Protein AF-A0A0J9T144-F1 (afdb_monomer)

Structure (mmCIF, N/CA/C/O backbone):
data_AF-A0A0J9T144-F1
#
_entry.id   AF-A0A0J9T144-F1
#
loop_
_atom_site.group_PDB
_atom_site.id
_atom_site.type_symbol
_atom_site.label_atom_id
_atom_site.label_alt_id
_atom_site.label_comp_id
_atom_sit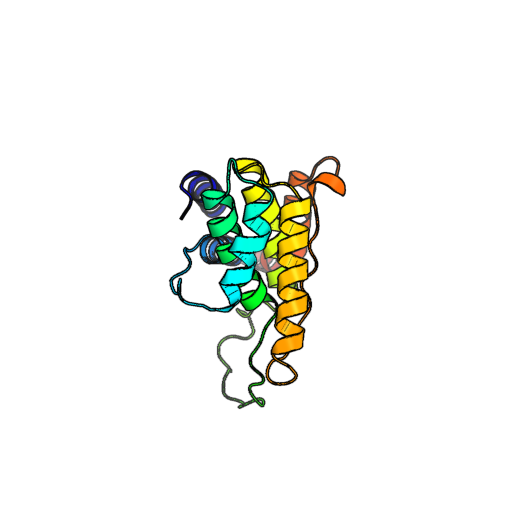e.label_asym_id
_atom_site.label_entity_id
_atom_site.label_seq_id
_atom_site.pdbx_PDB_ins_code
_atom_site.Cartn_x
_atom_site.Cartn_y
_atom_site.Cartn_z
_atom_site.occupancy
_atom_site.B_iso_or_equiv
_atom_site.auth_seq_id
_atom_site.auth_comp_id
_atom_site.auth_asym_id
_atom_site.auth_atom_id
_atom_site.pdbx_PDB_model_num
ATOM 1 N N . MET A 1 1 ? 5.882 15.431 1.191 1.00 57.59 1 MET A N 1
ATOM 2 C CA . MET A 1 1 ? 4.543 14.791 1.269 1.00 57.59 1 MET A CA 1
ATOM 3 C C . MET A 1 1 ? 3.585 15.501 0.315 1.00 57.59 1 MET A C 1
ATOM 5 O O . MET A 1 1 ? 3.535 16.728 0.349 1.00 57.59 1 MET A O 1
ATOM 9 N N . ASP A 1 2 ? 2.843 14.761 -0.520 1.00 72.25 2 ASP A N 1
ATOM 10 C CA . ASP A 1 2 ? 1.839 15.327 -1.440 1.00 72.25 2 ASP A CA 1
ATOM 11 C C . ASP A 1 2 ? 0.744 16.105 -0.683 1.00 72.25 2 ASP A C 1
ATOM 13 O O . ASP A 1 2 ? 0.122 15.605 0.258 1.00 72.25 2 ASP A O 1
ATOM 17 N N . LEU A 1 3 ? 0.516 17.353 -1.099 1.00 73.69 3 LEU A N 1
ATOM 18 C CA . LEU A 1 3 ? -0.424 18.273 -0.458 1.00 73.69 3 LEU A CA 1
ATOM 19 C C . LEU A 1 3 ? -1.885 17.849 -0.656 1.00 73.69 3 LEU A C 1
ATOM 21 O O . LEU A 1 3 ? -2.719 18.158 0.199 1.00 73.69 3 LEU A O 1
ATOM 25 N N . SER A 1 4 ? -2.200 17.158 -1.755 1.00 81.44 4 SER A N 1
ATOM 26 C CA . SER A 1 4 ? -3.576 16.772 -2.084 1.00 81.44 4 SER A CA 1
ATOM 27 C C . SER A 1 4 ? -4.042 15.612 -1.208 1.00 81.44 4 SER A C 1
ATOM 29 O O . SER A 1 4 ? -5.042 15.747 -0.500 1.00 81.44 4 SER A O 1
ATOM 31 N N . LEU A 1 5 ? -3.272 14.522 -1.157 1.00 84.19 5 LEU A N 1
ATOM 32 C CA . LEU A 1 5 ? -3.579 13.373 -0.306 1.00 84.19 5 LEU A CA 1
ATOM 33 C C . LEU A 1 5 ? -3.501 13.719 1.190 1.00 84.19 5 LEU A C 1
ATOM 35 O O . LEU A 1 5 ? -4.356 13.305 1.972 1.00 84.19 5 LEU A O 1
ATOM 39 N N . SER A 1 6 ? -2.532 14.548 1.592 1.00 85.88 6 SER A N 1
ATOM 40 C CA . SER A 1 6 ? -2.426 15.042 2.974 1.00 85.88 6 SER A CA 1
ATOM 41 C C . SER A 1 6 ? -3.695 15.770 3.430 1.00 85.88 6 SER A C 1
ATOM 43 O O . SER A 1 6 ? -4.151 15.596 4.564 1.00 85.88 6 SER A O 1
ATOM 45 N N . LYS A 1 7 ? -4.312 16.571 2.553 1.00 89.31 7 LYS A N 1
ATOM 46 C CA . LYS A 1 7 ? -5.564 17.262 2.874 1.00 89.31 7 LYS A CA 1
ATOM 47 C C . LYS A 1 7 ? -6.703 16.270 3.135 1.00 89.31 7 LYS A C 1
ATOM 49 O O . LYS A 1 7 ? -7.391 16.418 4.144 1.00 89.31 7 LYS A O 1
ATOM 54 N N . GLU A 1 8 ? -6.870 15.258 2.283 1.00 87.50 8 GLU A N 1
ATOM 55 C CA . GLU A 1 8 ? -7.903 14.226 2.469 1.00 87.50 8 GLU A CA 1
ATOM 56 C C . GLU A 1 8 ? -7.700 13.446 3.778 1.00 87.50 8 GLU A C 1
ATOM 58 O O . GLU A 1 8 ? -8.634 13.313 4.574 1.00 87.50 8 GLU A O 1
ATOM 63 N N . ILE A 1 9 ? -6.463 13.019 4.063 1.00 87.56 9 ILE A N 1
ATOM 64 C CA . ILE A 1 9 ? -6.121 12.316 5.309 1.00 87.56 9 ILE A CA 1
ATOM 65 C C . ILE A 1 9 ? -6.466 13.175 6.533 1.00 87.56 9 ILE A C 1
ATOM 67 O O . ILE A 1 9 ? -7.048 12.673 7.498 1.00 87.56 9 ILE A O 1
ATOM 71 N N . ASN A 1 10 ? -6.158 14.474 6.505 1.00 91.06 10 ASN A N 1
ATOM 72 C CA . ASN A 1 10 ? -6.472 15.387 7.606 1.00 91.06 10 ASN A CA 1
ATOM 73 C C . ASN A 1 10 ? -7.984 15.542 7.837 1.00 91.06 10 ASN A C 1
ATOM 75 O O . ASN A 1 10 ? -8.439 15.554 8.985 1.00 91.06 10 ASN A O 1
ATOM 79 N N . GLU A 1 11 ? -8.781 15.606 6.769 1.00 92.00 11 GLU A N 1
ATOM 80 C CA . GLU A 1 11 ? -10.243 15.631 6.872 1.00 92.00 11 GLU A CA 1
ATOM 81 C C . GLU A 1 11 ? -10.788 14.327 7.485 1.00 92.00 11 GLU A C 1
ATOM 83 O O . GLU A 1 11 ? -11.647 14.363 8.376 1.00 92.00 11 GLU A O 1
ATOM 88 N N . TRP A 1 12 ? -10.259 13.166 7.086 1.00 90.88 12 TRP A N 1
ATOM 89 C CA . TRP A 1 12 ? -10.654 11.876 7.665 1.00 90.88 12 TRP A CA 1
ATOM 90 C C . TRP A 1 12 ? -10.220 11.715 9.117 1.00 90.88 12 TRP A C 1
ATOM 92 O O . TRP A 1 12 ? -10.994 11.190 9.919 1.00 90.88 12 TRP A O 1
ATOM 102 N N . LYS A 1 13 ? -9.038 12.213 9.493 1.00 91.69 13 LYS A N 1
ATOM 103 C CA . LYS A 1 13 ? -8.586 12.261 10.892 1.00 91.69 13 LYS A CA 1
ATOM 104 C C . LYS A 1 13 ? -9.554 13.032 11.774 1.00 91.69 13 LYS A C 1
ATOM 106 O O . LYS A 1 13 ? -9.861 12.580 12.876 1.00 91.69 13 LYS A O 1
ATOM 111 N N . PHE A 1 14 ? -10.049 14.168 11.286 1.00 92.75 14 PHE A N 1
ATOM 112 C CA . PHE A 1 14 ? -11.035 14.968 12.004 1.00 92.75 14 PHE A CA 1
ATOM 113 C C . PHE A 1 14 ? -12.386 14.248 12.114 1.00 92.75 14 PHE A C 1
ATOM 115 O O . PHE A 1 14 ? -12.986 14.218 13.187 1.00 92.75 14 PHE A O 1
ATOM 122 N N . LYS A 1 15 ? -12.862 13.641 11.020 1.00 92.25 15 LYS A N 1
ATOM 123 C CA . LYS A 1 15 ? -14.177 12.985 10.970 1.00 92.25 15 LYS A CA 1
ATOM 124 C C . LYS A 1 15 ? -14.218 11.640 11.706 1.00 92.25 15 LYS A C 1
ATOM 126 O O . LYS A 1 15 ? -15.235 11.297 12.305 1.00 92.25 15 LYS A O 1
ATOM 131 N N . TYR A 1 16 ? -13.124 10.885 11.668 1.00 89.88 16 TYR A N 1
ATOM 132 C CA . TYR A 1 16 ? -13.008 9.529 12.207 1.00 89.88 16 TYR A CA 1
ATOM 133 C C . TYR A 1 16 ? -11.760 9.390 13.096 1.00 89.88 16 TYR A C 1
ATOM 135 O O . TYR A 1 16 ? -10.846 8.619 12.782 1.00 89.88 16 TYR A O 1
ATOM 143 N N . PRO A 1 17 ? -11.699 10.101 14.237 1.00 90.25 17 PRO A N 1
ATOM 144 C CA . PRO A 1 17 ? -10.519 10.107 15.104 1.00 90.25 17 PRO A CA 1
ATOM 145 C C . PRO A 1 17 ? -10.214 8.733 15.721 1.00 90.25 17 PRO A C 1
ATOM 147 O O . PRO A 1 17 ? -9.071 8.442 16.062 1.00 90.25 17 PRO A O 1
ATOM 150 N N . PHE A 1 18 ? -11.209 7.848 15.821 1.00 86.81 18 PHE A N 1
ATOM 151 C CA . PHE A 1 18 ? -11.028 6.474 16.303 1.00 86.81 18 PHE A CA 1
ATOM 152 C C . PHE A 1 18 ? -10.202 5.591 15.346 1.00 86.81 18 PHE A C 1
ATOM 154 O O . PHE A 1 18 ? -9.680 4.559 15.767 1.00 86.81 18 PHE A O 1
ATOM 161 N N . LEU A 1 19 ? -10.029 6.009 14.085 1.00 90.88 19 LEU A N 1
ATOM 162 C CA .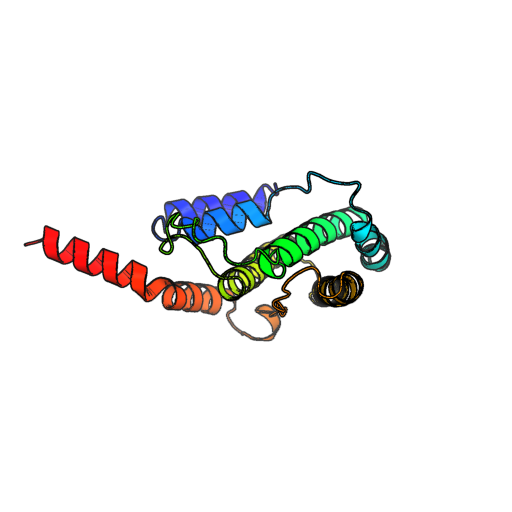 LEU A 1 19 ? -9.175 5.348 13.091 1.00 90.88 19 LEU A CA 1
ATOM 163 C C . LEU A 1 19 ? -7.755 5.935 13.036 1.00 90.88 19 LEU A C 1
ATOM 165 O O . LEU A 1 19 ? -7.012 5.644 12.104 1.00 90.88 19 LEU A O 1
ATOM 169 N N . LYS A 1 20 ? -7.335 6.713 14.047 1.00 89.38 20 LYS A N 1
ATOM 170 C CA . LYS A 1 20 ? -6.020 7.384 14.107 1.00 89.38 20 LYS A CA 1
ATOM 171 C C . LYS A 1 20 ? -4.839 6.504 13.678 1.00 89.38 20 LYS A C 1
ATOM 173 O O . LYS A 1 20 ? -3.962 6.996 12.982 1.00 89.38 20 LYS A O 1
ATOM 178 N N . LYS A 1 21 ? -4.820 5.220 14.059 1.00 88.50 21 LYS A N 1
ATOM 179 C CA . LYS A 1 21 ? -3.735 4.291 13.684 1.00 88.50 21 LYS A CA 1
ATOM 180 C C . LYS A 1 21 ? -3.610 4.119 12.163 1.00 88.50 21 LYS A C 1
ATOM 182 O O . LYS A 1 21 ? -2.505 4.152 11.644 1.00 88.50 21 LYS A O 1
ATOM 187 N N . ILE A 1 22 ? -4.737 4.000 11.457 1.00 92.12 22 ILE A N 1
ATOM 188 C CA . ILE A 1 22 ? -4.767 3.880 9.990 1.00 92.12 22 ILE A CA 1
ATOM 189 C C . ILE A 1 22 ? -4.277 5.174 9.354 1.00 92.12 22 ILE A C 1
ATOM 191 O O . ILE A 1 22 ? -3.465 5.151 8.439 1.00 92.12 22 ILE A O 1
ATOM 195 N N . TRP A 1 23 ? -4.736 6.312 9.868 1.00 92.06 23 TRP A N 1
ATOM 196 C CA . TRP A 1 23 ? -4.358 7.608 9.317 1.00 92.06 23 TRP A CA 1
ATOM 197 C C . TRP A 1 23 ? -2.882 7.931 9.515 1.00 92.06 23 TRP A C 1
ATOM 199 O O . TRP A 1 23 ? -2.267 8.491 8.618 1.00 92.06 23 TRP A O 1
ATOM 209 N N . ASN A 1 24 ? -2.309 7.553 10.657 1.00 90.81 24 ASN A N 1
ATOM 210 C CA . ASN A 1 24 ? -0.869 7.646 10.873 1.00 90.81 24 ASN A CA 1
ATOM 211 C C . ASN A 1 24 ? -0.108 6.747 9.887 1.00 90.81 24 ASN A C 1
ATOM 213 O O . ASN A 1 24 ? 0.855 7.195 9.284 1.00 90.81 24 ASN A O 1
ATOM 217 N N . LEU A 1 25 ? -0.589 5.522 9.649 1.00 92.75 25 LEU A N 1
ATOM 218 C CA . LEU A 1 25 ? 0.024 4.620 8.673 1.00 92.75 25 LEU A CA 1
ATOM 219 C C . LEU A 1 25 ? -0.017 5.197 7.243 1.00 92.75 25 LEU A C 1
ATOM 221 O O . LEU A 1 25 ? 0.951 5.077 6.502 1.00 92.75 25 LEU A O 1
ATOM 225 N N . PHE A 1 26 ? -1.108 5.867 6.857 1.00 93.94 26 PHE A N 1
ATOM 226 C CA . PHE A 1 26 ? -1.207 6.5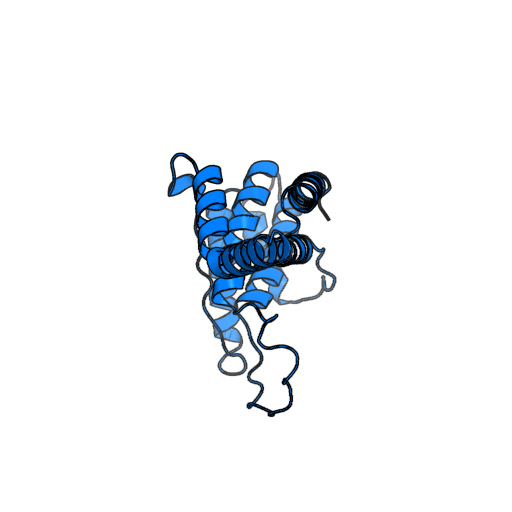34 5.552 1.00 93.94 26 PHE A CA 1
ATOM 227 C C . PHE A 1 26 ? -0.235 7.715 5.420 1.00 93.94 26 PHE A C 1
ATOM 229 O O . PHE A 1 26 ? 0.317 7.939 4.342 1.00 93.94 26 PHE A O 1
ATOM 236 N N . GLU A 1 27 ? -0.009 8.469 6.4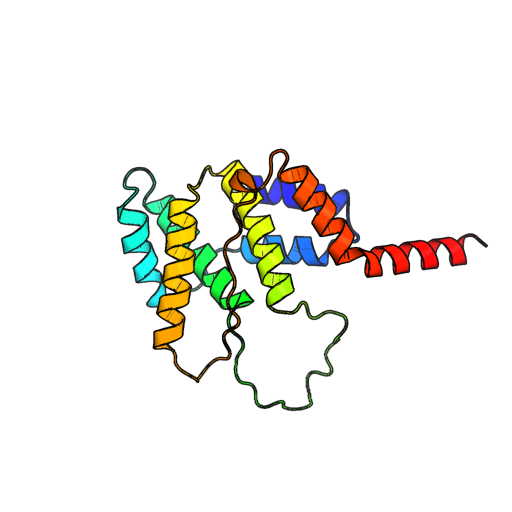96 1.00 92.31 27 GLU A N 1
ATOM 237 C CA . GLU A 1 27 ? 1.032 9.502 6.518 1.00 92.31 27 GLU A CA 1
ATOM 238 C C . GLU A 1 27 ? 2.424 8.887 6.386 1.00 92.31 27 GLU A C 1
ATOM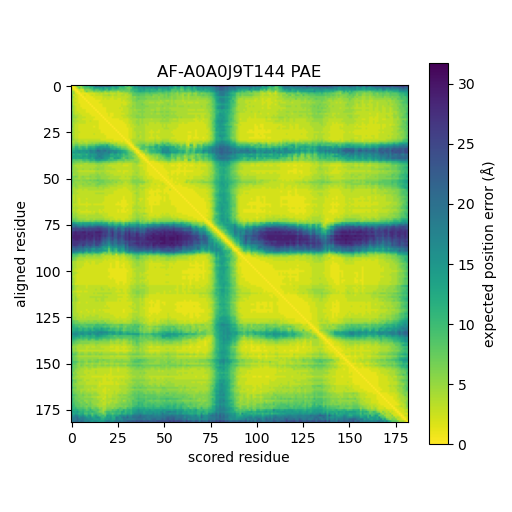 240 O O . GLU A 1 27 ? 3.207 9.353 5.563 1.00 92.31 27 GLU A O 1
ATOM 245 N N . ASP A 1 28 ? 2.699 7.795 7.104 1.00 91.38 28 ASP A N 1
ATOM 246 C CA . ASP A 1 28 ? 3.975 7.080 7.023 1.00 91.38 28 ASP A CA 1
ATOM 247 C C . ASP A 1 28 ? 4.264 6.585 5.599 1.00 91.38 28 ASP A C 1
ATOM 249 O O . ASP A 1 28 ? 5.380 6.741 5.088 1.00 91.38 28 ASP A O 1
ATOM 253 N N . PHE A 1 29 ? 3.241 6.062 4.917 1.00 93.62 29 PHE A N 1
ATOM 254 C CA . PHE A 1 29 ? 3.336 5.682 3.508 1.00 93.62 29 PHE A CA 1
ATOM 255 C C . PHE A 1 29 ? 3.603 6.870 2.583 1.00 93.62 29 PHE A C 1
ATOM 257 O O . PHE A 1 29 ? 4.298 6.718 1.581 1.00 93.62 29 PHE A O 1
ATOM 264 N N . SER A 1 30 ? 3.102 8.052 2.936 1.00 91.94 30 SER A N 1
ATOM 265 C CA . SER A 1 30 ? 3.245 9.283 2.150 1.00 91.94 30 SER A CA 1
ATOM 266 C C . SER A 1 30 ? 4.544 10.050 2.440 1.00 91.94 30 SER A C 1
ATOM 268 O O . SER A 1 30 ? 4.801 11.084 1.813 1.00 91.94 30 SER A O 1
ATOM 270 N N . ASN A 1 31 ? 5.353 9.578 3.395 1.00 88.94 31 ASN A N 1
ATOM 271 C CA . ASN A 1 31 ? 6.641 10.182 3.714 1.00 88.94 31 ASN A CA 1
ATOM 272 C C . ASN A 1 31 ? 7.642 9.987 2.572 1.00 88.94 31 ASN A C 1
ATOM 274 O O . ASN A 1 31 ? 7.719 8.919 1.958 1.00 88.94 31 ASN A O 1
ATOM 278 N N . GLU A 1 32 ? 8.445 11.020 2.340 1.00 84.00 32 GLU A N 1
ATOM 279 C CA . GLU A 1 32 ? 9.523 11.004 1.353 1.00 84.00 32 GLU A CA 1
ATOM 280 C C . GLU A 1 32 ? 10.576 9.943 1.694 1.00 84.00 32 GLU A C 1
ATOM 282 O O . GLU A 1 32 ? 10.709 9.499 2.840 1.00 84.00 32 GLU A O 1
ATOM 287 N N . VAL A 1 33 ? 11.308 9.510 0.672 1.00 80.75 33 VAL A N 1
ATOM 288 C CA . VAL A 1 33 ? 12.425 8.583 0.825 1.00 80.75 33 VAL A CA 1
ATOM 289 C C . VAL A 1 33 ? 13.630 9.384 1.306 1.00 80.75 33 VAL A C 1
ATOM 291 O O . VAL A 1 33 ? 14.054 10.329 0.654 1.00 80.75 33 VAL A O 1
ATOM 294 N N . THR A 1 34 ? 14.169 9.037 2.473 1.00 69.38 34 THR A N 1
ATOM 295 C CA . THR A 1 34 ? 15.326 9.740 3.056 1.00 69.38 34 THR A CA 1
ATOM 296 C C . THR A 1 34 ? 16.672 9.167 2.611 1.00 69.38 34 THR A C 1
ATOM 298 O O . THR A 1 34 ? 17.702 9.761 2.912 1.00 69.38 34 THR A O 1
ATOM 301 N N . ASP A 1 35 ? 16.665 8.015 1.936 1.00 69.06 35 ASP A N 1
ATOM 302 C CA . ASP A 1 35 ? 17.853 7.306 1.454 1.00 69.06 35 ASP A CA 1
ATOM 303 C C . ASP A 1 35 ? 17.767 7.103 -0.066 1.00 69.06 35 ASP A C 1
ATOM 305 O O . ASP A 1 35 ? 17.342 6.059 -0.569 1.00 69.06 35 ASP A O 1
ATOM 309 N N . ASP A 1 36 ? 18.106 8.162 -0.800 1.00 62.84 36 ASP A N 1
ATOM 310 C CA . ASP A 1 36 ? 18.128 8.168 -2.268 1.00 62.84 36 ASP A CA 1
ATOM 311 C C . ASP A 1 36 ? 19.224 7.249 -2.842 1.00 62.84 36 ASP A C 1
ATOM 313 O O . ASP A 1 36 ? 19.147 6.850 -4.003 1.00 62.84 36 ASP A O 1
ATOM 317 N N . ASP A 1 37 ? 20.209 6.865 -2.022 1.00 66.25 37 ASP A N 1
ATOM 318 C CA . ASP A 1 37 ? 21.352 6.041 -2.418 1.00 66.25 37 ASP A CA 1
ATOM 319 C C . ASP A 1 37 ? 21.080 4.530 -2.292 1.00 66.25 37 ASP A C 1
ATOM 321 O O . ASP A 1 37 ? 21.980 3.725 -2.557 1.00 66.25 37 ASP A O 1
ATOM 325 N N . ASN A 1 38 ? 19.861 4.110 -1.918 1.00 73.06 38 ASN A N 1
ATOM 326 C CA . ASN A 1 38 ? 19.519 2.689 -1.840 1.00 73.06 38 ASN A CA 1
ATOM 327 C C . ASN A 1 38 ? 19.680 2.032 -3.230 1.00 73.06 38 ASN A C 1
ATOM 329 O O . ASN A 1 38 ? 18.889 2.310 -4.138 1.00 73.06 38 ASN A O 1
ATOM 333 N N . PRO A 1 39 ? 20.643 1.103 -3.414 1.00 70.31 39 PRO A N 1
ATOM 334 C CA . PRO A 1 39 ? 20.925 0.496 -4.717 1.00 70.31 39 PRO A CA 1
ATOM 335 C C . PRO A 1 39 ? 19.736 -0.262 -5.315 1.00 70.31 39 PRO A C 1
ATOM 337 O O . PRO A 1 39 ? 19.703 -0.531 -6.515 1.00 70.31 39 PRO A O 1
ATOM 340 N N . LEU A 1 40 ? 18.759 -0.624 -4.484 1.00 71.81 40 LEU A N 1
ATOM 341 C CA . LEU A 1 40 ? 17.546 -1.315 -4.897 1.00 71.81 40 LEU A CA 1
ATOM 342 C C . LEU A 1 40 ? 16.590 -0.401 -5.668 1.00 71.81 40 LEU A C 1
ATOM 344 O O . LEU A 1 40 ? 15.807 -0.892 -6.475 1.00 71.81 40 LEU A O 1
ATOM 348 N N . HIS A 1 41 ? 16.691 0.919 -5.490 1.00 81.69 41 HIS A N 1
ATOM 349 C CA . HIS A 1 41 ? 15.870 1.893 -6.206 1.00 81.69 41 HIS A CA 1
ATOM 350 C C . HIS A 1 41 ? 16.227 2.014 -7.693 1.00 81.69 41 HIS A C 1
ATOM 352 O O . HIS A 1 41 ? 15.422 2.538 -8.453 1.00 81.69 41 HIS A O 1
ATOM 358 N N . VAL A 1 42 ? 17.359 1.459 -8.151 1.00 86.94 42 VAL A N 1
ATOM 359 C CA . VAL A 1 42 ? 17.719 1.419 -9.585 1.00 86.94 42 VAL A CA 1
ATOM 360 C C . VAL A 1 42 ? 16.639 0.721 -10.422 1.00 86.94 42 VAL A C 1
ATOM 362 O O . VAL A 1 42 ? 16.447 1.055 -11.590 1.00 86.94 42 VAL A O 1
ATOM 365 N N . VAL A 1 43 ? 15.882 -0.219 -9.841 1.00 91.69 43 VAL A N 1
ATOM 366 C CA . VAL A 1 43 ? 14.756 -0.850 -10.547 1.00 91.69 43 VAL A CA 1
ATOM 367 C C . VAL A 1 43 ? 13.659 0.160 -10.906 1.00 91.69 43 VAL A C 1
ATOM 369 O O . VAL A 1 43 ? 13.027 0.021 -11.951 1.00 91.69 43 VAL A O 1
ATOM 372 N N . CYS A 1 44 ? 13.485 1.217 -10.108 1.00 94.06 44 CYS A N 1
ATOM 373 C CA . CYS A 1 44 ? 12.529 2.282 -10.397 1.00 94.06 44 CYS A CA 1
ATOM 374 C C . CYS A 1 44 ? 12.910 3.089 -11.633 1.00 94.06 44 CYS A C 1
ATOM 376 O O . CYS A 1 44 ? 12.016 3.501 -12.366 1.00 94.06 44 CYS A O 1
ATOM 378 N N . ASP A 1 45 ? 14.203 3.265 -11.913 1.00 92.38 45 ASP A N 1
ATOM 379 C CA . ASP A 1 45 ? 14.660 3.948 -13.128 1.00 92.38 45 ASP A CA 1
ATOM 380 C C . ASP A 1 45 ? 14.248 3.157 -14.376 1.00 92.38 45 ASP A C 1
ATOM 382 O O . ASP A 1 45 ? 13.834 3.732 -15.382 1.00 92.38 45 ASP A O 1
ATOM 386 N N . VAL A 1 46 ? 14.326 1.824 -14.295 1.00 93.75 46 VAL A N 1
ATOM 387 C CA . VAL A 1 46 ? 13.945 0.918 -15.386 1.00 93.75 46 VAL A CA 1
ATOM 388 C C . VAL A 1 46 ? 12.432 0.923 -15.600 1.00 93.75 46 VAL A C 1
ATOM 390 O O . VAL A 1 46 ? 11.990 1.071 -16.736 1.00 93.75 46 VAL A O 1
ATOM 393 N N . ILE A 1 47 ? 11.647 0.798 -14.527 1.00 95.69 47 ILE A N 1
ATOM 394 C CA . ILE A 1 47 ? 10.175 0.798 -14.587 1.00 95.69 47 ILE A CA 1
ATOM 395 C C . ILE A 1 47 ? 9.666 2.158 -15.098 1.00 95.69 47 ILE A C 1
ATOM 397 O O . ILE A 1 47 ? 8.873 2.234 -16.035 1.00 95.69 47 ILE A O 1
ATOM 401 N N . ALA A 1 48 ? 10.169 3.266 -14.547 1.00 95.44 48 ALA A N 1
ATOM 402 C CA . ALA A 1 48 ? 9.737 4.607 -14.937 1.00 95.44 48 ALA A CA 1
ATOM 403 C C . ALA A 1 48 ? 10.121 4.974 -16.382 1.00 95.44 48 ALA A C 1
ATOM 405 O O . ALA A 1 48 ? 9.429 5.778 -17.011 1.00 95.44 48 ALA A O 1
ATOM 406 N N . ALA A 1 49 ? 11.178 4.377 -16.946 1.00 95.06 49 ALA A N 1
ATOM 407 C CA . ALA A 1 49 ? 11.597 4.628 -18.326 1.00 95.06 49 ALA A CA 1
ATOM 408 C C . ALA A 1 49 ? 10.545 4.222 -19.377 1.00 95.06 49 ALA A C 1
ATOM 410 O O . ALA A 1 49 ? 10.553 4.779 -20.479 1.00 95.06 49 ALA A O 1
ATOM 411 N N . TYR A 1 50 ? 9.613 3.318 -19.048 1.00 94.75 50 TYR A N 1
ATOM 412 C CA . TYR A 1 50 ? 8.472 2.993 -19.913 1.00 94.75 50 TYR A CA 1
ATOM 413 C C . TYR A 1 50 ? 7.443 4.135 -20.012 1.00 94.75 50 TYR A C 1
ATOM 415 O O . TYR A 1 50 ? 6.625 4.148 -20.932 1.00 94.75 50 TYR A O 1
ATOM 423 N N . TYR A 1 51 ? 7.527 5.136 -19.128 1.00 94.38 51 TYR A N 1
ATOM 424 C CA . TYR A 1 51 ? 6.605 6.269 -19.026 1.00 94.38 51 TYR A CA 1
ATOM 425 C C . TYR A 1 51 ? 7.356 7.610 -19.152 1.00 94.38 51 TYR A C 1
ATOM 427 O O . TYR A 1 51 ? 7.392 8.403 -18.208 1.00 94.38 51 TYR A O 1
ATOM 435 N N . PRO A 1 52 ? 7.952 7.920 -20.322 1.00 93.00 52 PRO A N 1
ATOM 436 C CA . PRO A 1 52 ? 8.891 9.035 -20.482 1.00 93.00 52 PRO A CA 1
ATOM 437 C C . PRO A 1 52 ? 8.295 10.413 -20.158 1.00 93.00 52 PRO A C 1
ATOM 439 O O . PRO A 1 52 ? 9.010 11.297 -19.694 1.00 93.00 52 PRO A O 1
ATOM 442 N N . GLU A 1 53 ? 6.990 10.605 -20.364 1.00 94.56 53 GLU A N 1
ATOM 443 C CA . GLU A 1 53 ? 6.301 11.869 -20.064 1.00 94.56 53 GLU A CA 1
ATOM 444 C C . GLU A 1 53 ? 6.195 12.156 -18.558 1.00 94.56 53 GLU A C 1
ATOM 446 O O . GLU A 1 53 ? 6.088 13.314 -18.158 1.00 94.56 53 GLU A O 1
ATOM 451 N N . LYS A 1 54 ? 6.244 11.107 -17.728 1.00 93.06 54 LYS A N 1
ATOM 452 C CA . LYS A 1 54 ? 6.090 11.166 -16.269 1.00 93.06 54 LYS A CA 1
ATOM 453 C C . LYS A 1 54 ? 7.272 10.552 -15.521 1.00 93.06 54 LYS A C 1
ATOM 455 O O . LYS A 1 54 ? 7.157 10.267 -14.335 1.00 93.06 54 LYS A O 1
ATOM 460 N N . ILE A 1 55 ? 8.413 10.377 -16.189 1.00 93.50 55 ILE A N 1
ATOM 461 C CA . ILE A 1 55 ? 9.545 9.596 -15.676 1.00 93.50 55 ILE A CA 1
ATOM 462 C C . ILE A 1 55 ? 9.951 9.992 -14.251 1.00 93.50 55 ILE A C 1
ATOM 464 O O . ILE A 1 55 ? 10.024 9.128 -13.388 1.00 93.50 55 ILE A O 1
ATOM 468 N N . ASN A 1 56 ? 10.105 11.289 -13.967 1.00 91.75 56 ASN A N 1
ATOM 469 C CA . ASN A 1 56 ? 10.491 11.759 -12.632 1.00 91.75 56 ASN A CA 1
ATOM 470 C C . ASN A 1 56 ? 9.395 11.493 -11.583 1.00 91.75 56 ASN A C 1
ATOM 472 O O . ASN A 1 56 ? 9.694 11.087 -10.469 1.00 91.75 56 ASN A O 1
ATOM 476 N N . GLU A 1 57 ? 8.123 11.711 -11.932 1.00 92.38 57 GLU A N 1
ATOM 477 C CA . GLU A 1 57 ? 6.981 11.460 -11.037 1.00 92.38 57 GLU A CA 1
ATOM 478 C C . GLU A 1 57 ? 6.890 9.970 -10.684 1.00 92.38 57 GLU A C 1
ATOM 480 O O . GLU A 1 57 ? 6.716 9.605 -9.523 1.00 92.38 57 GLU A O 1
ATOM 485 N N . TYR A 1 58 ? 7.044 9.107 -11.686 1.00 94.44 58 TYR A N 1
ATOM 486 C CA . TYR A 1 58 ? 6.905 7.662 -11.535 1.00 94.44 58 TYR A CA 1
ATOM 487 C C . TYR A 1 58 ? 8.117 7.037 -10.861 1.00 94.44 58 TYR A C 1
ATOM 489 O O . TYR A 1 58 ? 7.956 6.138 -10.041 1.00 94.44 58 TYR A O 1
ATOM 497 N N . GLN A 1 59 ? 9.316 7.547 -11.127 1.00 93.31 59 GLN A N 1
ATOM 498 C CA . GLN A 1 59 ? 10.520 7.144 -10.413 1.00 93.31 59 GLN A CA 1
ATOM 499 C C . GLN A 1 59 ? 10.369 7.419 -8.910 1.00 93.31 59 GLN A C 1
ATOM 501 O O . GLN A 1 59 ? 10.546 6.507 -8.105 1.00 93.31 59 GLN A O 1
ATOM 506 N N . GLU A 1 60 ? 9.959 8.631 -8.528 1.00 91.94 60 GLU A N 1
ATOM 507 C CA . GLU A 1 60 ? 9.747 8.991 -7.120 1.00 91.94 60 GLU A CA 1
ATOM 508 C C . GLU A 1 60 ? 8.623 8.174 -6.470 1.00 91.94 60 GLU A C 1
ATOM 510 O O . GLU A 1 60 ? 8.790 7.643 -5.368 1.00 91.94 60 GLU A O 1
ATOM 515 N N . PHE A 1 61 ? 7.497 7.994 -7.165 1.00 93.88 61 PHE A N 1
ATOM 516 C CA . PHE A 1 61 ? 6.410 7.153 -6.668 1.00 93.88 61 PHE A CA 1
ATOM 517 C C . PHE A 1 61 ? 6.839 5.688 -6.490 1.00 93.88 61 PHE A C 1
ATOM 519 O O . PHE A 1 61 ? 6.529 5.086 -5.461 1.00 93.88 61 PHE A O 1
ATOM 526 N N . CYS A 1 62 ? 7.596 5.122 -7.434 1.00 95.56 62 CYS A N 1
ATOM 527 C CA . CYS A 1 62 ? 8.132 3.768 -7.318 1.00 95.56 62 CYS A CA 1
ATOM 528 C C . CYS A 1 62 ? 9.032 3.618 -6.090 1.00 95.56 62 CYS A C 1
ATOM 530 O O . CYS A 1 62 ? 8.864 2.656 -5.342 1.00 95.56 62 CYS A O 1
ATOM 532 N N . LYS A 1 63 ? 9.936 4.573 -5.826 1.00 93.62 63 LYS A N 1
ATOM 533 C CA . LYS A 1 63 ? 10.805 4.526 -4.637 1.00 93.62 63 LYS A CA 1
ATOM 534 C C . LYS A 1 63 ? 9.984 4.532 -3.345 1.00 93.62 63 LYS A C 1
ATOM 536 O O . LYS A 1 63 ? 10.228 3.728 -2.446 1.00 93.62 63 LYS A O 1
ATOM 541 N N . ILE A 1 64 ? 8.974 5.404 -3.263 1.00 93.56 64 ILE A N 1
ATOM 542 C CA . ILE A 1 64 ? 8.049 5.458 -2.121 1.00 93.56 64 ILE A CA 1
ATOM 543 C C . ILE A 1 64 ? 7.327 4.117 -1.952 1.00 93.56 64 ILE A C 1
ATOM 545 O O . ILE A 1 64 ? 7.244 3.597 -0.837 1.00 93.56 64 ILE A O 1
ATOM 549 N N . LEU A 1 65 ? 6.824 3.544 -3.046 1.00 95.75 65 LEU A N 1
ATOM 550 C CA . LEU A 1 65 ? 6.098 2.284 -3.016 1.00 95.75 65 LEU A CA 1
ATOM 551 C C . LEU A 1 65 ? 7.000 1.104 -2.629 1.00 95.75 65 LEU A C 1
ATOM 553 O O . LEU A 1 65 ? 6.601 0.327 -1.768 1.00 95.75 65 LEU A O 1
ATOM 557 N N . LEU A 1 66 ? 8.221 0.996 -3.162 1.00 93.75 66 LEU A N 1
ATOM 558 C CA . LEU A 1 66 ? 9.182 -0.039 -2.758 1.00 93.75 66 LEU A CA 1
ATOM 559 C C . LEU A 1 66 ? 9.532 0.056 -1.272 1.00 93.75 66 LEU A C 1
ATOM 561 O O . LEU A 1 66 ? 9.450 -0.949 -0.570 1.00 93.75 66 LEU A O 1
ATOM 565 N N . LYS A 1 67 ? 9.824 1.262 -0.766 1.00 91.88 67 LYS A N 1
ATOM 566 C CA . LYS A 1 67 ? 10.041 1.507 0.670 1.00 91.88 67 LYS A CA 1
ATOM 567 C C . LYS A 1 67 ? 8.846 1.024 1.499 1.00 91.88 67 LYS A C 1
ATOM 569 O O . LYS A 1 67 ? 9.005 0.400 2.547 1.00 91.88 67 LYS A O 1
ATOM 574 N N . ASN A 1 68 ? 7.627 1.328 1.057 1.00 93.88 68 ASN A N 1
ATOM 575 C CA . ASN A 1 68 ? 6.419 0.907 1.761 1.00 93.88 68 ASN A CA 1
ATOM 576 C C . ASN A 1 68 ? 6.237 -0.615 1.705 1.00 93.88 68 ASN A C 1
ATOM 578 O O . ASN A 1 68 ? 5.927 -1.217 2.730 1.00 93.88 68 ASN A O 1
ATOM 582 N N . LEU A 1 69 ? 6.478 -1.241 0.552 1.00 94.00 69 LEU A N 1
ATOM 583 C CA . LEU A 1 69 ? 6.415 -2.689 0.373 1.00 94.00 69 LEU A CA 1
ATOM 584 C C . LEU A 1 69 ? 7.428 -3.417 1.251 1.00 94.00 69 LEU A C 1
ATOM 586 O O . LEU A 1 69 ? 7.058 -4.384 1.914 1.00 94.00 69 LEU A O 1
ATOM 590 N N . GLU A 1 70 ? 8.663 -2.928 1.322 1.00 89.62 70 GLU A N 1
ATOM 591 C CA . GLU A 1 70 ? 9.682 -3.431 2.240 1.00 89.62 70 GLU A CA 1
ATOM 592 C C . GLU A 1 70 ? 9.182 -3.365 3.691 1.00 89.62 70 GLU A C 1
ATOM 594 O O . GLU A 1 70 ? 9.102 -4.389 4.367 1.00 89.62 70 GLU A O 1
ATOM 599 N N . ASN A 1 71 ? 8.704 -2.197 4.130 1.00 88.75 71 ASN A N 1
ATOM 600 C CA . ASN A 1 71 ? 8.212 -1.961 5.493 1.00 88.75 71 ASN A CA 1
ATOM 601 C C . ASN A 1 71 ? 6.956 -2.753 5.897 1.00 88.75 71 ASN A C 1
ATOM 603 O O . ASN A 1 71 ? 6.618 -2.794 7.087 1.00 88.75 71 ASN A O 1
ATOM 607 N N . VAL A 1 72 ? 6.189 -3.291 4.944 1.00 91.06 72 VAL A N 1
ATOM 608 C CA . VAL A 1 72 ? 5.016 -4.136 5.243 1.00 91.06 72 VAL A CA 1
ATOM 609 C C . VAL A 1 72 ? 5.269 -5.615 4.989 1.00 91.06 72 VAL A C 1
ATOM 611 O O . VAL A 1 72 ? 4.548 -6.442 5.538 1.00 91.06 72 VAL A O 1
ATOM 614 N N . SER A 1 73 ? 6.280 -5.956 4.190 1.00 88.19 73 SER A N 1
ATOM 615 C CA . SER A 1 73 ? 6.530 -7.333 3.755 1.00 88.19 73 SER A CA 1
ATOM 616 C C . SER A 1 73 ? 7.745 -7.958 4.429 1.00 88.19 73 SER A C 1
ATOM 618 O O . SER A 1 73 ? 7.840 -9.181 4.487 1.00 88.19 73 SER A O 1
ATOM 620 N N . VAL A 1 74 ? 8.673 -7.157 4.947 1.00 84.50 74 VAL A N 1
ATOM 621 C CA . VAL A 1 74 ? 9.953 -7.624 5.481 1.00 84.50 74 VAL A CA 1
ATOM 622 C C . VAL A 1 74 ? 9.992 -7.388 6.980 1.00 84.50 74 VAL A C 1
ATOM 624 O O . VAL A 1 74 ? 9.788 -6.281 7.466 1.00 84.50 74 VAL A O 1
ATOM 627 N N . SER A 1 75 ? 10.281 -8.445 7.728 1.00 78.81 75 SER A N 1
ATOM 628 C CA . SER A 1 75 ? 10.633 -8.349 9.143 1.00 78.81 75 SER A CA 1
ATOM 629 C C . SER A 1 75 ? 12.013 -8.954 9.348 1.00 78.81 75 SER A C 1
ATOM 631 O O . SER A 1 75 ? 12.308 -10.025 8.804 1.00 78.81 75 SER A O 1
ATOM 633 N N . GLU A 1 76 ? 12.855 -8.291 10.142 1.00 66.00 76 GLU A N 1
ATOM 634 C CA . GLU A 1 76 ? 14.109 -8.886 10.591 1.00 66.00 76 GLU A CA 1
ATOM 635 C C . GLU A 1 76 ? 13.818 -10.221 11.278 1.00 66.00 76 GLU A C 1
ATOM 637 O O . GLU A 1 76 ? 12.885 -10.336 12.077 1.00 66.00 76 GLU A O 1
ATOM 642 N N . ASN A 1 77 ? 14.643 -11.230 10.998 1.00 54.00 77 ASN A N 1
ATOM 643 C CA . ASN A 1 77 ? 14.694 -12.443 11.804 1.00 54.00 77 ASN A CA 1
ATOM 644 C C . ASN A 1 77 ? 15.323 -12.104 13.163 1.00 54.00 77 ASN A C 1
ATOM 646 O O . ASN A 1 77 ? 16.420 -12.563 13.486 1.00 54.00 77 ASN A O 1
ATOM 650 N N . LYS A 1 78 ? 14.653 -11.283 13.976 1.00 45.53 78 LYS A N 1
ATOM 651 C CA . LYS A 1 78 ? 14.933 -11.267 15.403 1.00 45.53 78 LYS A CA 1
ATOM 652 C C . LYS A 1 78 ? 14.550 -12.663 15.886 1.00 45.53 78 LYS A C 1
ATOM 654 O O . LYS A 1 78 ? 13.372 -13.008 15.922 1.00 45.53 78 LYS A O 1
ATOM 659 N N . GLN A 1 79 ? 15.548 -13.494 16.209 1.00 40.81 79 GLN A N 1
ATOM 660 C CA . GLN A 1 79 ? 15.338 -14.538 17.213 1.00 40.81 79 GLN A CA 1
ATOM 661 C C . GLN A 1 79 ? 14.564 -13.864 18.335 1.00 40.81 79 GLN A C 1
ATOM 663 O O . GLN A 1 79 ? 15.021 -12.815 18.781 1.00 40.81 79 GLN A O 1
ATOM 668 N N . GLU A 1 80 ? 13.397 -14.401 18.690 1.00 41.59 80 GLU A N 1
ATOM 669 C CA . GLU A 1 80 ? 12.530 -13.910 19.761 1.00 41.59 80 GLU A CA 1
ATOM 670 C C . GLU A 1 80 ? 13.368 -13.609 21.013 1.00 41.59 80 GLU A C 1
ATOM 672 O O . GLU A 1 80 ? 13.576 -14.455 21.877 1.00 41.59 80 GLU A O 1
ATOM 677 N N . SER A 1 81 ? 13.914 -12.401 21.108 1.00 38.91 81 SER A N 1
ATOM 678 C CA . SER A 1 81 ? 14.408 -11.860 22.353 1.00 38.91 81 SER A CA 1
ATOM 679 C C . SER A 1 81 ? 13.158 -11.357 23.045 1.00 38.91 81 SER A C 1
ATOM 681 O O . SER A 1 81 ? 12.532 -10.406 22.575 1.00 38.91 81 SER A O 1
ATOM 683 N N . GLU A 1 82 ? 12.785 -12.059 24.111 1.00 39.78 82 GLU A N 1
ATOM 684 C CA . GLU A 1 82 ? 11.612 -11.901 24.981 1.00 39.78 82 GLU A CA 1
ATOM 685 C C . GLU A 1 82 ? 11.506 -10.522 25.678 1.00 39.78 82 GLU A C 1
ATOM 687 O O . GLU A 1 82 ? 11.144 -10.430 26.849 1.00 39.78 82 GLU A O 1
ATOM 692 N N . THR A 1 83 ? 11.833 -9.421 25.001 1.00 39.56 83 THR A N 1
ATOM 693 C CA . THR A 1 83 ? 11.841 -8.071 25.583 1.00 39.56 83 THR A CA 1
ATOM 694 C C . THR A 1 83 ? 10.946 -7.063 24.877 1.00 39.56 83 THR A C 1
ATOM 696 O O . THR A 1 83 ? 10.817 -5.952 25.375 1.00 39.56 83 THR A O 1
ATOM 699 N N . GLU A 1 84 ? 10.238 -7.425 23.808 1.00 42.53 84 GLU A N 1
ATOM 700 C CA . GLU A 1 84 ? 9.193 -6.558 23.240 1.00 42.53 84 GLU A CA 1
ATOM 701 C C . GLU A 1 84 ? 7.828 -6.882 23.871 1.00 42.53 84 GLU A C 1
ATOM 703 O O . GLU A 1 84 ? 6.841 -7.199 23.217 1.00 42.53 84 GLU A O 1
ATOM 708 N N . ALA A 1 85 ? 7.761 -6.728 25.197 1.00 40.41 85 ALA A N 1
ATOM 709 C CA . ALA A 1 85 ? 6.514 -6.445 25.910 1.00 40.41 85 ALA A CA 1
ATOM 710 C C . ALA A 1 85 ? 6.072 -4.977 25.695 1.00 40.41 85 ALA A C 1
ATOM 712 O O . ALA A 1 85 ? 5.396 -4.387 26.539 1.00 40.41 85 ALA A O 1
ATOM 713 N N . GLU A 1 86 ? 6.467 -4.364 24.577 1.00 40.31 86 GLU A N 1
ATOM 714 C CA . GLU A 1 86 ? 5.993 -3.056 24.148 1.00 40.31 86 GLU A CA 1
ATOM 715 C C . GLU A 1 86 ? 4.668 -3.256 23.407 1.00 40.31 86 GLU A C 1
ATOM 717 O O . GLU A 1 86 ? 4.615 -3.491 22.209 1.00 40.31 86 GLU A O 1
ATOM 722 N N . ASN A 1 87 ? 3.576 -3.209 24.174 1.00 43.84 87 ASN A N 1
ATOM 723 C CA . ASN A 1 87 ? 2.202 -3.031 23.702 1.00 43.84 87 ASN A CA 1
ATOM 724 C C . ASN A 1 87 ? 1.794 -3.901 22.492 1.00 43.84 87 ASN A C 1
ATOM 726 O O . ASN A 1 87 ? 1.505 -3.386 21.413 1.00 43.84 87 ASN A O 1
ATOM 730 N N . LEU A 1 88 ? 1.626 -5.211 22.708 1.00 47.50 88 LEU A N 1
ATOM 731 C CA . LEU A 1 88 ? 0.963 -6.137 21.766 1.00 47.50 88 LEU A CA 1
ATOM 732 C C . LEU A 1 88 ? -0.391 -5.617 21.228 1.00 47.50 88 LEU A C 1
ATOM 734 O O . LEU A 1 88 ? -0.824 -6.017 20.153 1.00 47.50 88 LEU A O 1
ATOM 738 N N . GLU A 1 89 ? -1.062 -4.711 21.948 1.00 49.09 89 GLU A N 1
ATOM 739 C CA . GLU A 1 89 ? -2.331 -4.089 21.537 1.00 49.09 89 GLU A CA 1
ATOM 740 C C . GLU A 1 89 ? -2.162 -2.958 20.487 1.00 49.09 89 GLU A C 1
ATOM 742 O O . GLU A 1 89 ? -3.148 -2.474 19.914 1.00 49.09 89 GLU A O 1
ATOM 747 N N . ASP A 1 90 ? -0.924 -2.522 20.212 1.00 55.72 90 ASP A N 1
ATOM 748 C CA . ASP A 1 90 ? -0.602 -1.442 19.266 1.00 55.72 90 ASP A CA 1
ATOM 749 C C . ASP A 1 90 ? 0.090 -1.905 17.975 1.00 55.72 90 ASP A C 1
ATOM 751 O O . ASP A 1 90 ? 0.085 -1.177 16.982 1.00 55.72 90 ASP A O 1
ATOM 755 N N . HIS A 1 91 ? 0.601 -3.137 17.941 1.00 69.50 91 HIS A N 1
ATOM 756 C CA . HIS A 1 91 ? 1.269 -3.686 16.765 1.00 69.50 91 HIS A CA 1
ATOM 757 C C . HIS A 1 91 ? 0.258 -4.139 15.691 1.00 69.50 91 HIS A C 1
ATOM 759 O O . HIS A 1 91 ? -0.514 -5.074 15.900 1.00 69.50 91 HIS A O 1
ATOM 765 N N . MET A 1 92 ? 0.270 -3.495 14.517 1.00 83.31 92 MET A N 1
ATOM 766 C CA . MET A 1 92 ? -0.428 -3.992 13.319 1.00 83.31 92 MET A CA 1
ATOM 767 C C . MET A 1 92 ? 0.467 -5.005 12.606 1.00 83.31 92 MET A C 1
ATOM 769 O O . MET A 1 92 ? 1.593 -4.674 12.244 1.00 83.31 92 MET A O 1
ATOM 773 N N . ASP A 1 93 ? -0.027 -6.222 12.391 1.00 86.81 93 ASP A N 1
ATOM 774 C CA . ASP A 1 93 ? 0.714 -7.254 11.668 1.00 86.81 93 ASP A CA 1
ATOM 775 C C . ASP A 1 93 ? 0.922 -6.895 10.182 1.00 86.81 93 ASP A C 1
ATOM 777 O O . ASP A 1 93 ? 0.229 -6.043 9.616 1.00 86.81 93 ASP A O 1
ATOM 781 N N . ASN A 1 94 ? 1.875 -7.577 9.543 1.00 88.81 94 ASN A N 1
ATOM 782 C CA . ASN A 1 94 ? 2.269 -7.346 8.150 1.00 88.81 94 ASN A CA 1
ATOM 783 C C . ASN A 1 94 ? 1.100 -7.452 7.160 1.00 88.81 94 ASN A C 1
ATOM 785 O O . ASN A 1 94 ? 1.001 -6.635 6.245 1.00 88.81 94 ASN A O 1
ATOM 789 N N . ASN A 1 95 ? 0.179 -8.402 7.357 1.00 89.56 95 ASN A N 1
ATOM 790 C CA . ASN A 1 95 ? -0.972 -8.565 6.473 1.00 89.56 95 ASN A CA 1
ATOM 791 C C . ASN A 1 95 ? -1.934 -7.379 6.615 1.00 89.56 95 ASN A C 1
ATOM 793 O O . ASN A 1 95 ? -2.337 -6.781 5.619 1.00 89.56 95 ASN A O 1
ATOM 797 N N . THR A 1 96 ? -2.228 -6.958 7.848 1.00 91.38 96 THR A N 1
ATOM 798 C CA . THR A 1 96 ? -3.048 -5.761 8.089 1.00 91.38 96 THR A CA 1
ATOM 799 C C . THR A 1 96 ? -2.386 -4.496 7.525 1.00 91.38 96 THR A C 1
ATOM 801 O O . THR A 1 96 ? -3.066 -3.640 6.952 1.00 91.38 96 THR A O 1
ATOM 804 N N . ARG A 1 97 ? -1.060 -4.356 7.637 1.00 93.06 97 ARG A N 1
ATOM 805 C CA . ARG A 1 97 ? -0.316 -3.236 7.032 1.00 93.06 97 ARG A CA 1
ATOM 806 C C . ARG A 1 97 ? -0.401 -3.260 5.501 1.00 93.06 97 ARG A C 1
ATOM 808 O O . ARG A 1 97 ? -0.673 -2.217 4.915 1.00 93.06 97 ARG A O 1
ATOM 815 N N . CYS A 1 98 ? -0.258 -4.428 4.873 1.00 95.44 98 CYS A N 1
ATOM 816 C CA . CYS A 1 98 ? -0.406 -4.612 3.426 1.00 95.44 98 CYS A CA 1
ATOM 817 C C . CYS A 1 98 ? -1.817 -4.253 2.921 1.00 95.44 98 CYS A C 1
ATOM 819 O O . CYS A 1 98 ? -1.957 -3.505 1.956 1.00 95.44 98 CYS A O 1
ATOM 821 N N . ILE A 1 99 ? -2.875 -4.693 3.612 1.00 94.88 99 ILE A N 1
ATOM 822 C CA . ILE A 1 99 ? -4.261 -4.312 3.278 1.00 94.88 99 ILE A CA 1
ATOM 823 C C . ILE A 1 99 ? -4.416 -2.784 3.283 1.00 94.88 99 ILE A C 1
ATOM 825 O O . ILE A 1 99 ? -5.003 -2.195 2.375 1.00 94.88 99 ILE A O 1
ATOM 829 N N . ASN A 1 100 ? -3.860 -2.113 4.295 1.00 95.31 100 ASN A N 1
ATOM 830 C CA . ASN A 1 100 ? -3.912 -0.655 4.370 1.00 95.31 100 ASN A CA 1
ATOM 831 C C . ASN A 1 100 ? -3.018 0.027 3.322 1.00 95.31 100 ASN A C 1
ATOM 833 O O . ASN A 1 100 ? -3.383 1.105 2.858 1.00 95.31 100 ASN A O 1
ATOM 837 N N . LEU A 1 101 ? -1.914 -0.595 2.896 1.00 97.06 101 LEU A N 1
ATOM 838 C CA . LEU A 1 101 ? -1.113 -0.117 1.767 1.00 97.06 101 LEU A CA 1
ATOM 839 C C . LEU A 1 101 ? -1.929 -0.127 0.467 1.00 97.06 101 LEU A C 1
ATOM 841 O O . LEU A 1 101 ? -1.948 0.884 -0.228 1.00 97.06 101 LEU A O 1
ATOM 845 N N . ASN A 1 102 ? -2.674 -1.198 0.176 1.00 97.12 102 ASN A N 1
ATOM 846 C CA . ASN A 1 102 ? -3.555 -1.251 -0.999 1.00 97.12 102 ASN A CA 1
ATOM 847 C C . ASN A 1 102 ? -4.674 -0.192 -0.950 1.00 97.12 102 ASN A C 1
ATOM 849 O O . ASN A 1 102 ? -4.980 0.450 -1.954 1.00 97.12 102 ASN A O 1
ATOM 853 N N . ARG A 1 103 ? -5.246 0.077 0.233 1.00 95.44 103 ARG A N 1
ATOM 854 C CA . ARG A 1 103 ? -6.220 1.175 0.410 1.00 95.44 103 ARG A CA 1
ATOM 855 C C . ARG A 1 103 ? -5.597 2.545 0.165 1.00 95.44 103 ARG A C 1
ATOM 857 O O . ARG A 1 103 ? -6.206 3.385 -0.491 1.00 95.44 103 ARG A O 1
ATOM 864 N N . TRP A 1 104 ? -4.399 2.780 0.695 1.00 96.19 104 TRP A N 1
ATOM 865 C CA . TRP A 1 104 ? -3.655 4.012 0.446 1.00 96.19 104 TRP A CA 1
ATOM 866 C C . TRP A 1 104 ? -3.334 4.171 -1.046 1.00 96.19 104 TRP A C 1
ATOM 868 O O . TRP A 1 104 ? -3.574 5.244 -1.597 1.00 96.19 104 TRP A O 1
ATOM 878 N N . LEU A 1 105 ? -2.900 3.096 -1.717 1.00 96.56 105 LEU A N 1
ATOM 879 C CA . LEU A 1 105 ? -2.649 3.070 -3.160 1.00 96.56 105 LEU A CA 1
ATOM 880 C C . LEU A 1 105 ? -3.889 3.474 -3.952 1.00 96.56 105 LEU A C 1
ATOM 882 O O . LEU A 1 105 ? -3.791 4.308 -4.848 1.00 96.56 105 LEU A O 1
ATOM 886 N N . TYR A 1 106 ? -5.071 2.965 -3.601 1.00 95.69 106 TYR A N 1
ATOM 887 C CA . TYR A 1 106 ? -6.308 3.389 -4.253 1.00 95.69 106 TYR A CA 1
ATOM 888 C C . TYR A 1 106 ? -6.511 4.916 -4.188 1.00 95.69 106 TYR A C 1
ATOM 890 O O . TYR A 1 106 ? -6.764 5.553 -5.212 1.00 95.69 106 TYR A O 1
ATOM 898 N N . TYR A 1 107 ? -6.368 5.528 -3.008 1.00 93.94 107 TYR A N 1
ATOM 899 C CA . TYR A 1 107 ? -6.549 6.978 -2.869 1.00 93.94 107 TYR A CA 1
ATOM 900 C C . TYR A 1 107 ? -5.446 7.769 -3.577 1.00 93.94 107 TYR A C 1
ATOM 902 O O . TYR A 1 107 ? -5.738 8.738 -4.279 1.00 93.94 107 TYR A O 1
ATOM 910 N N . TYR A 1 108 ? -4.194 7.320 -3.468 1.00 93.62 108 TYR A N 1
ATOM 911 C CA . TYR A 1 108 ? -3.063 7.931 -4.161 1.00 93.62 108 TYR A CA 1
ATOM 912 C C . TYR A 1 108 ? -3.274 7.918 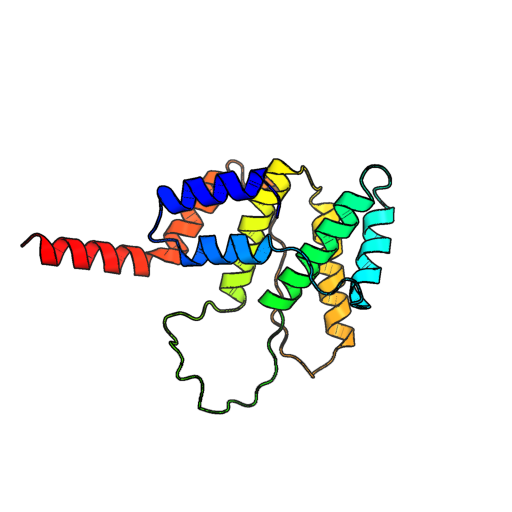-5.680 1.00 93.62 108 TYR A C 1
ATOM 914 O O . TYR A 1 108 ? -3.232 8.958 -6.339 1.00 93.62 108 TYR A O 1
ATOM 922 N N . THR A 1 109 ? -3.582 6.754 -6.254 1.00 92.38 109 THR A N 1
ATOM 923 C CA . THR A 1 109 ? -3.817 6.621 -7.696 1.00 92.38 109 THR A CA 1
ATOM 924 C C . THR A 1 109 ? -5.043 7.393 -8.156 1.00 92.38 109 THR A C 1
ATOM 926 O O . THR A 1 109 ? -5.081 7.832 -9.304 1.00 92.38 109 THR A O 1
ATOM 929 N N . LYS A 1 110 ? -6.070 7.564 -7.312 1.00 91.06 110 LYS A N 1
ATOM 930 C CA . LYS A 1 110 ? -7.253 8.389 -7.619 1.00 91.06 110 LYS A CA 1
ATOM 931 C C . LYS A 1 110 ? -6.887 9.851 -7.845 1.00 91.06 110 LYS A C 1
ATOM 933 O O . LYS A 1 110 ? -7.466 10.486 -8.720 1.00 91.06 110 LYS A O 1
ATOM 938 N N . ILE A 1 111 ? -5.908 10.359 -7.108 1.00 90.81 111 ILE A N 1
ATOM 939 C CA . ILE A 1 111 ? -5.418 11.732 -7.244 1.00 90.81 111 ILE A CA 1
ATOM 940 C C . ILE A 1 111 ? -4.416 11.834 -8.405 1.00 90.81 111 ILE A C 1
ATOM 942 O O . ILE A 1 111 ? -4.545 12.703 -9.270 1.00 90.81 111 ILE A O 1
ATOM 946 N N . HIS A 1 112 ? -3.442 10.924 -8.466 1.00 89.88 112 HIS A N 1
ATOM 947 C CA . HIS A 1 112 ? -2.289 11.033 -9.372 1.00 89.88 112 HIS A CA 1
ATOM 948 C C . HIS A 1 112 ? -2.442 10.295 -10.709 1.00 89.88 112 HIS A C 1
ATOM 950 O O . HIS A 1 112 ? -1.649 10.501 -11.627 1.00 89.88 112 HIS A O 1
ATOM 956 N N . HIS A 1 113 ? -3.494 9.490 -10.864 1.00 90.69 113 HIS A N 1
ATOM 957 C CA . HIS A 1 113 ? -3.788 8.724 -12.079 1.00 90.69 113 HIS A CA 1
ATOM 958 C C . HIS A 1 113 ? -2.611 7.835 -12.515 1.00 90.69 113 HIS A C 1
ATOM 960 O O . HIS A 1 113 ? -2.244 7.803 -13.690 1.00 90.69 113 HIS A O 1
ATOM 966 N N . VAL A 1 114 ? -1.989 7.141 -11.557 1.00 93.06 114 VAL A N 1
ATOM 967 C CA . VAL A 1 114 ? -0.985 6.111 -11.855 1.00 93.06 114 VAL A CA 1
ATOM 968 C C . VAL A 1 114 ? -1.704 4.864 -12.402 1.00 93.06 114 VAL A C 1
ATOM 970 O O . VAL A 1 114 ? -2.715 4.478 -11.809 1.00 93.06 114 VAL A O 1
ATOM 973 N N . PRO A 1 115 ? -1.246 4.277 -13.525 1.00 93.75 115 PRO A N 1
ATOM 974 C CA . PRO A 1 115 ? -1.777 3.032 -14.073 1.00 93.75 115 PRO A CA 1
ATOM 975 C C . PRO A 1 115 ? -1.539 1.840 -13.150 1.00 93.75 115 PRO A C 1
ATOM 977 O O . PRO A 1 115 ? -0.482 1.739 -12.529 1.00 93.75 115 PRO A O 1
ATOM 980 N N . ASP A 1 116 ? -2.478 0.901 -13.137 1.00 94.06 116 ASP A N 1
ATOM 981 C CA . ASP A 1 116 ? -2.369 -0.317 -12.329 1.00 94.06 116 ASP A CA 1
ATOM 982 C C . ASP A 1 116 ? -1.211 -1.208 -12.816 1.00 94.06 116 ASP A C 1
ATOM 984 O O . ASP A 1 116 ? -0.447 -1.706 -11.995 1.00 94.06 116 ASP A O 1
ATOM 988 N N . GLU A 1 117 ? -0.972 -1.277 -14.132 1.00 94.62 117 GLU A N 1
ATOM 989 C CA . GLU A 1 117 ? 0.178 -1.981 -14.735 1.00 94.62 117 GLU A CA 1
ATOM 990 C C . GLU A 1 117 ? 1.524 -1.511 -14.151 1.00 94.62 117 GLU A C 1
ATOM 992 O O . GLU A 1 117 ? 2.391 -2.321 -13.831 1.00 94.62 117 GLU A O 1
ATOM 997 N N . PHE A 1 118 ? 1.686 -0.199 -13.936 1.00 96.38 118 PHE A N 1
ATOM 998 C CA . PHE A 1 118 ? 2.894 0.348 -13.315 1.00 96.38 118 PHE A CA 1
ATOM 999 C C . PHE A 1 118 ? 3.060 -0.165 -11.878 1.00 96.38 118 PHE A C 1
ATOM 1001 O O . PHE A 1 118 ? 4.161 -0.489 -11.439 1.00 96.38 118 PHE A O 1
ATOM 1008 N N . ILE A 1 119 ? 1.965 -0.232 -11.121 1.00 97.06 119 ILE A N 1
ATOM 1009 C CA . ILE A 1 119 ? 1.975 -0.669 -9.722 1.00 97.06 119 ILE A CA 1
ATOM 1010 C C . ILE A 1 119 ? 2.296 -2.161 -9.645 1.00 97.06 119 ILE A C 1
ATOM 1012 O O . ILE A 1 119 ? 3.126 -2.562 -8.830 1.00 97.06 119 ILE A O 1
ATOM 1016 N N . GLU A 1 120 ? 1.705 -2.968 -10.525 1.00 96.38 120 GLU A N 1
ATOM 1017 C CA . GLU A 1 120 ? 2.003 -4.395 -10.653 1.00 96.38 120 GLU A CA 1
ATOM 1018 C C . GLU A 1 120 ? 3.492 -4.651 -10.915 1.00 96.38 120 GLU A C 1
ATOM 1020 O O . GLU A 1 120 ? 4.086 -5.523 -10.273 1.00 96.38 120 GLU A O 1
ATOM 1025 N N . GLU A 1 121 ? 4.127 -3.859 -11.787 1.00 96.31 121 GLU A N 1
ATOM 1026 C CA . GLU A 1 121 ? 5.570 -3.949 -12.038 1.00 96.31 121 GLU A CA 1
ATOM 1027 C C . GLU A 1 121 ? 6.397 -3.666 -10.776 1.00 96.31 121 GLU A C 1
ATOM 1029 O O . GLU A 1 121 ? 7.354 -4.392 -10.493 1.00 96.31 121 GLU A O 1
ATOM 1034 N N . VAL A 1 122 ? 6.011 -2.673 -9.967 1.00 96.69 122 VAL A N 1
ATOM 1035 C CA . VAL A 1 122 ? 6.706 -2.359 -8.706 1.00 96.69 122 VAL A CA 1
ATOM 1036 C C . VAL A 1 122 ? 6.542 -3.480 -7.672 1.00 96.69 122 VAL A C 1
ATOM 1038 O O . VAL A 1 122 ? 7.515 -3.861 -7.017 1.00 96.69 122 VAL A O 1
ATOM 1041 N N . PHE A 1 123 ? 5.346 -4.060 -7.541 1.00 96.25 123 PHE A N 1
ATOM 1042 C CA . PHE A 1 123 ? 5.124 -5.217 -6.664 1.00 96.25 123 PHE A CA 1
ATOM 1043 C C . PHE A 1 123 ? 5.937 -6.433 -7.126 1.00 96.25 123 PHE A C 1
ATOM 1045 O O . PHE A 1 123 ? 6.603 -7.081 -6.317 1.00 96.25 123 PHE A O 1
ATOM 1052 N N . SER A 1 124 ? 5.959 -6.712 -8.432 1.00 94.56 124 SER A N 1
ATOM 1053 C CA . SER A 1 124 ? 6.773 -7.795 -8.991 1.00 94.56 124 SER A CA 1
ATOM 1054 C C . SER A 1 124 ? 8.273 -7.551 -8.799 1.00 94.56 124 SER A C 1
ATOM 1056 O O . SER A 1 124 ? 9.028 -8.505 -8.597 1.00 94.56 124 SER A O 1
ATOM 1058 N N . ALA A 1 125 ? 8.724 -6.295 -8.859 1.00 93.31 125 ALA A N 1
ATOM 1059 C CA . ALA A 1 125 ? 10.104 -5.940 -8.565 1.00 93.31 125 ALA A CA 1
ATOM 1060 C C . ALA A 1 125 ? 10.451 -6.248 -7.105 1.00 93.31 125 ALA A C 1
ATOM 1062 O O . ALA A 1 125 ? 11.475 -6.883 -6.859 1.00 93.31 125 ALA A O 1
ATOM 1063 N N . MET A 1 126 ? 9.584 -5.890 -6.151 1.00 92.06 126 MET A N 1
ATOM 1064 C CA . MET A 1 126 ? 9.771 -6.232 -4.737 1.00 92.06 126 MET A CA 1
ATOM 1065 C C . MET A 1 126 ? 9.897 -7.748 -4.528 1.00 92.06 126 MET A C 1
ATOM 1067 O O . MET A 1 126 ? 10.831 -8.199 -3.861 1.00 92.06 126 MET A O 1
ATOM 1071 N N . ASP A 1 127 ? 9.002 -8.537 -5.128 1.00 89.94 127 ASP A N 1
ATOM 1072 C CA . ASP A 1 127 ? 9.060 -10.002 -5.074 1.00 89.94 127 ASP A CA 1
ATOM 1073 C C . ASP A 1 127 ? 10.421 -10.519 -5.567 1.00 89.94 127 ASP A C 1
ATOM 1075 O O . ASP A 1 127 ? 11.042 -11.372 -4.928 1.00 89.94 127 ASP A O 1
ATOM 1079 N N . GLY A 1 128 ? 10.918 -9.964 -6.677 1.00 89.00 128 GLY A N 1
ATOM 1080 C CA . GLY A 1 128 ? 12.237 -10.273 -7.222 1.00 89.00 128 GLY A CA 1
ATOM 1081 C C . GLY A 1 128 ? 13.383 -9.888 -6.283 1.00 89.00 128 GLY A C 1
ATOM 1082 O O . GLY A 1 128 ? 14.281 -10.700 -6.056 1.00 89.00 128 GLY A O 1
ATOM 1083 N N . LEU A 1 129 ? 13.350 -8.695 -5.687 1.00 86.12 129 LEU A N 1
ATOM 1084 C CA . LEU A 1 129 ? 14.388 -8.217 -4.765 1.00 86.12 129 LEU A CA 1
ATOM 1085 C C . LEU A 1 129 ? 14.513 -9.106 -3.525 1.00 86.12 129 LEU A C 1
ATOM 1087 O O . LEU A 1 129 ? 15.623 -9.441 -3.114 1.00 86.12 129 LEU A O 1
ATOM 1091 N N . VAL A 1 130 ? 13.390 -9.567 -2.978 1.00 82.94 130 VAL A N 1
ATOM 1092 C CA . VAL A 1 130 ? 13.384 -10.467 -1.817 1.00 82.94 130 VAL A CA 1
ATOM 1093 C C . VAL A 1 130 ? 14.106 -11.776 -2.117 1.00 82.94 130 VAL A C 1
ATOM 1095 O O . VAL A 1 130 ? 14.841 -12.278 -1.264 1.00 82.94 130 VAL A O 1
ATOM 1098 N N . THR A 1 131 ? 13.966 -12.318 -3.333 1.00 78.62 131 THR A N 1
ATOM 1099 C CA . THR A 1 131 ? 14.700 -13.538 -3.711 1.00 78.62 131 THR A CA 1
ATOM 1100 C C . THR A 1 131 ? 16.219 -13.352 -3.664 1.00 78.62 131 THR A C 1
ATOM 1102 O O . THR A 1 131 ? 16.939 -14.314 -3.402 1.00 78.62 131 THR A O 1
ATOM 1105 N N . LEU A 1 132 ? 16.717 -12.121 -3.844 1.00 79.19 132 LEU A N 1
ATOM 1106 C CA . LEU A 1 132 ? 18.144 -11.796 -3.766 1.00 79.19 132 LEU A CA 1
ATOM 1107 C C . LEU A 1 132 ? 18.648 -11.700 -2.321 1.00 79.19 132 LEU A C 1
ATOM 1109 O O . LEU A 1 132 ? 19.829 -11.943 -2.065 1.00 79.19 132 LEU A O 1
ATOM 1113 N N . TRP A 1 133 ? 17.779 -11.355 -1.369 1.00 79.19 133 TRP A N 1
ATOM 1114 C CA . TRP A 1 133 ? 18.152 -11.229 0.041 1.00 79.19 133 TRP A CA 1
ATOM 1115 C C . TRP A 1 133 ? 18.289 -12.576 0.765 1.00 79.19 133 TRP A C 1
ATOM 1117 O O . TRP A 1 133 ? 19.018 -12.666 1.761 1.00 79.19 133 TRP A O 1
ATOM 1127 N N . GLY A 1 134 ? 17.643 -13.625 0.246 1.00 72.44 134 GLY A N 1
ATOM 1128 C CA . GLY A 1 134 ? 17.668 -14.977 0.809 1.00 72.44 134 GLY A CA 1
ATOM 1129 C C . GLY A 1 134 ? 17.050 -15.058 2.211 1.00 72.44 134 GLY A C 1
ATOM 1130 O O . GLY A 1 134 ? 16.255 -14.212 2.609 1.00 72.44 134 GLY A O 1
ATOM 1131 N N . ASP A 1 135 ? 17.461 -16.054 2.999 1.00 76.25 135 ASP A N 1
ATOM 1132 C CA . ASP A 1 135 ? 16.848 -16.375 4.303 1.00 76.25 135 ASP A CA 1
ATOM 1133 C C . ASP A 1 135 ? 17.188 -15.384 5.437 1.00 76.25 135 ASP A C 1
ATOM 1135 O O . ASP A 1 135 ? 16.904 -15.640 6.608 1.00 76.25 135 ASP A O 1
ATOM 1139 N N . LYS A 1 136 ? 17.833 -14.251 5.130 1.00 76.00 136 LYS A N 1
ATOM 1140 C CA . LYS A 1 136 ? 18.209 -13.247 6.140 1.00 76.00 136 LYS A CA 1
ATOM 1141 C C . LYS A 1 136 ? 17.000 -12.550 6.753 1.00 76.00 136 LYS A C 1
ATOM 1143 O O . LYS A 1 136 ? 17.060 -12.152 7.915 1.00 76.00 136 LYS A O 1
ATOM 1148 N N . PHE A 1 137 ? 15.918 -12.437 5.992 1.00 77.25 137 PHE A N 1
ATOM 1149 C CA . PHE A 1 137 ? 14.708 -11.751 6.409 1.00 77.25 137 PHE A CA 1
ATOM 1150 C C . PHE A 1 137 ? 13.506 -12.673 6.280 1.00 77.25 137 PHE A C 1
ATOM 1152 O O . PHE A 1 137 ? 13.422 -13.485 5.358 1.00 77.25 137 PHE A O 1
ATOM 1159 N N . LYS A 1 138 ? 12.544 -12.524 7.191 1.00 83.44 138 LYS A N 1
ATOM 1160 C CA . LYS A 1 138 ? 11.238 -13.145 7.020 1.00 83.44 138 LYS A CA 1
ATOM 1161 C C . LYS A 1 138 ? 10.423 -12.263 6.089 1.00 83.44 138 LYS A C 1
ATOM 1163 O O . LYS A 1 138 ? 10.119 -11.118 6.420 1.00 83.44 138 LYS A O 1
ATOM 1168 N N . TYR A 1 139 ? 10.055 -12.829 4.948 1.00 86.44 139 TYR A N 1
ATOM 1169 C CA . TYR A 1 139 ? 9.211 -12.175 3.965 1.00 86.44 139 TYR A CA 1
ATOM 1170 C C . TYR A 1 139 ? 7.770 -12.685 4.052 1.00 86.44 139 TYR A C 1
ATOM 1172 O O . TYR A 1 139 ? 7.508 -13.887 4.013 1.00 86.44 139 TYR A O 1
ATOM 1180 N N . THR A 1 140 ? 6.833 -11.754 4.180 1.00 89.19 140 THR A N 1
ATOM 1181 C CA . THR A 1 140 ? 5.392 -11.977 4.069 1.00 89.19 140 THR A CA 1
ATOM 1182 C C . THR A 1 140 ? 4.923 -11.271 2.811 1.00 89.19 140 THR A C 1
ATOM 1184 O O . THR A 1 140 ? 4.949 -10.047 2.758 1.00 89.19 140 THR A O 1
ATOM 1187 N N . LYS A 1 141 ? 4.512 -12.037 1.797 1.00 91.19 141 LYS A N 1
ATOM 1188 C CA . LYS A 1 141 ? 4.099 -11.470 0.514 1.00 91.19 141 LYS A CA 1
ATOM 1189 C C . LYS A 1 141 ? 2.918 -10.514 0.678 1.00 91.19 141 LYS A C 1
ATOM 1191 O O . LYS A 1 141 ? 1.870 -10.921 1.175 1.00 91.19 141 LYS A O 1
ATOM 1196 N N . CYS A 1 142 ? 3.088 -9.279 0.212 1.00 94.88 142 CYS A N 1
ATOM 1197 C CA . CYS A 1 142 ? 2.008 -8.318 0.040 1.00 94.88 142 CYS A CA 1
ATOM 1198 C C . CYS A 1 142 ? 1.538 -8.362 -1.416 1.00 94.88 142 CYS A C 1
ATOM 1200 O O . CYS A 1 142 ? 2.313 -8.063 -2.318 1.00 94.88 142 CYS A O 1
ATOM 1202 N N . ASN A 1 143 ? 0.294 -8.776 -1.654 1.00 94.94 143 ASN A N 1
ATOM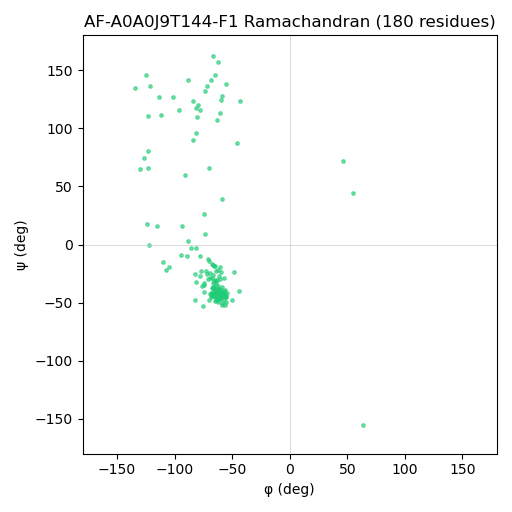 1203 C CA . ASN A 1 143 ? -0.269 -8.797 -3.003 1.00 94.94 143 ASN A CA 1
ATOM 1204 C C . ASN A 1 143 ? -0.915 -7.449 -3.314 1.00 94.94 143 ASN A C 1
ATOM 1206 O O . ASN A 1 143 ? -1.542 -6.849 -2.439 1.00 94.94 143 ASN A O 1
ATOM 1210 N N . TYR A 1 144 ? -0.766 -6.995 -4.555 1.00 96.25 144 TYR A N 1
ATOM 1211 C CA . TYR A 1 144 ? -1.494 -5.834 -5.043 1.00 96.25 144 TYR A CA 1
ATOM 1212 C C . TYR A 1 144 ? -2.972 -6.189 -5.239 1.00 96.25 144 TYR A C 1
ATOM 1214 O O . TYR A 1 144 ? -3.291 -7.256 -5.763 1.00 96.25 144 TYR A O 1
ATOM 1222 N N . GLU A 1 145 ? -3.857 -5.294 -4.807 1.00 92.88 145 GLU A N 1
ATOM 1223 C CA . GLU A 1 145 ? -5.305 -5.381 -5.004 1.00 92.88 145 GLU A CA 1
ATOM 1224 C C . GLU A 1 145 ? -5.785 -4.116 -5.729 1.00 92.88 145 GLU A C 1
ATOM 1226 O O . GLU A 1 145 ? -5.788 -3.022 -5.145 1.00 92.88 145 GLU A O 1
ATOM 1231 N N . SER A 1 146 ? -6.213 -4.249 -6.991 1.00 91.62 146 SER A N 1
ATOM 1232 C CA . SER A 1 146 ? -6.827 -3.131 -7.715 1.00 91.62 146 SER A CA 1
ATOM 1233 C C . SER A 1 146 ? -8.295 -2.991 -7.330 1.00 91.62 146 SER A C 1
ATOM 1235 O O . SER A 1 146 ? -9.201 -3.588 -7.907 1.00 91.62 146 SER A O 1
ATOM 1237 N N . TYR A 1 147 ? -8.557 -2.096 -6.379 1.00 91.38 147 TYR A N 1
ATOM 1238 C CA . TYR A 1 147 ? -9.929 -1.771 -5.994 1.00 91.38 147 TYR A CA 1
ATOM 1239 C C . TYR A 1 147 ? -10.775 -1.211 -7.148 1.00 91.38 147 TYR A C 1
ATOM 1241 O O . TYR A 1 147 ? -11.999 -1.279 -7.072 1.00 91.38 147 TYR A O 1
ATOM 1249 N N . ARG A 1 148 ? -10.156 -0.621 -8.181 1.00 89.06 148 ARG A N 1
ATOM 1250 C CA . ARG A 1 148 ? -10.873 -0.049 -9.333 1.00 89.06 148 ARG A CA 1
ATOM 1251 C C . ARG A 1 148 ? -11.411 -1.117 -10.266 1.00 89.06 148 ARG A C 1
ATOM 1253 O O . ARG A 1 148 ? -12.531 -0.969 -10.747 1.00 89.06 148 ARG A O 1
ATOM 1260 N N . ASP A 1 149 ? -10.617 -2.149 -10.502 1.00 87.00 149 ASP A N 1
ATOM 1261 C CA . ASP A 1 149 ? -10.979 -3.225 -11.415 1.00 87.00 149 ASP A CA 1
ATOM 1262 C C . ASP A 1 149 ? -11.903 -4.239 -10.733 1.00 87.00 149 ASP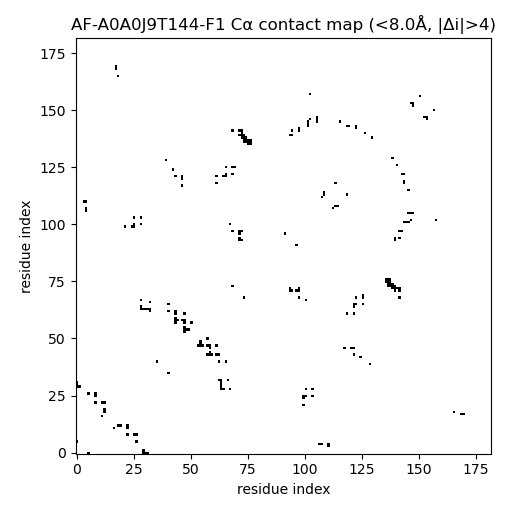 A C 1
ATOM 1264 O O . ASP A 1 149 ? -12.818 -4.777 -11.361 1.00 87.00 149 ASP A O 1
ATOM 1268 N N . ASP A 1 150 ? -11.728 -4.432 -9.423 1.00 87.62 150 ASP A N 1
ATOM 1269 C CA . ASP A 1 150 ? -12.466 -5.435 -8.659 1.00 87.62 150 ASP A CA 1
ATOM 1270 C C . ASP A 1 150 ? -13.867 -4.976 -8.221 1.00 87.62 150 ASP A C 1
ATOM 1272 O O . ASP A 1 150 ? -14.757 -5.806 -7.998 1.00 87.62 150 ASP A O 1
ATOM 1276 N N . TYR A 1 151 ? -14.100 -3.664 -8.082 1.00 91.12 151 TYR A N 1
ATOM 1277 C CA . TYR A 1 151 ? -15.326 -3.140 -7.475 1.00 91.12 151 TYR A CA 1
ATOM 1278 C C . TYR A 1 151 ? -15.954 -1.989 -8.264 1.00 91.12 151 TYR A C 1
ATOM 1280 O O . TYR A 1 151 ? -15.309 -1.005 -8.606 1.00 91.12 151 TYR A O 1
ATOM 1288 N N . ALA A 1 152 ? -17.277 -2.056 -8.453 1.00 92.00 152 ALA A N 1
ATOM 1289 C CA . ALA A 1 152 ? -18.044 -0.979 -9.085 1.00 92.00 152 ALA A CA 1
ATOM 1290 C C . ALA A 1 152 ? -18.061 0.319 -8.251 1.00 92.00 152 ALA A C 1
ATOM 1292 O O . ALA A 1 152 ? -18.097 1.413 -8.810 1.00 92.00 152 ALA A O 1
ATOM 1293 N N . GLU A 1 153 ? -18.014 0.197 -6.918 1.00 93.75 153 GLU A N 1
ATOM 1294 C CA . GLU A 1 153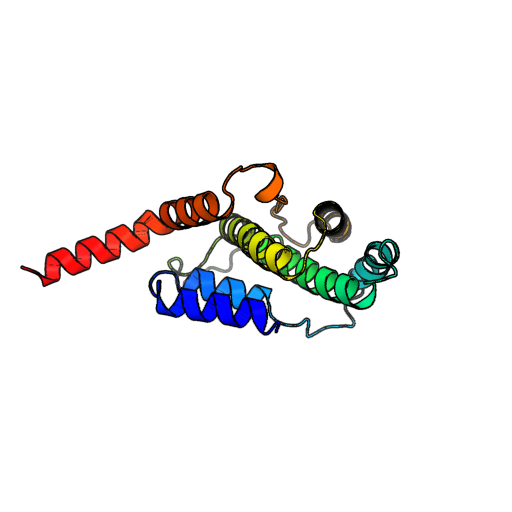 ? -17.977 1.320 -5.969 1.00 93.75 153 GLU A CA 1
ATOM 1295 C C . GLU A 1 153 ? -16.786 1.167 -5.000 1.00 93.75 153 GLU A C 1
ATOM 1297 O O . GLU A 1 153 ? -16.963 0.818 -3.827 1.00 93.75 153 GLU A O 1
ATOM 1302 N N . PRO A 1 154 ? -15.546 1.415 -5.466 1.00 93.81 154 PRO A N 1
ATOM 1303 C CA . PRO A 1 154 ? -14.332 1.122 -4.703 1.00 93.81 154 PRO A CA 1
ATOM 1304 C C . PRO A 1 154 ? -14.267 1.821 -3.339 1.00 93.81 154 PRO A C 1
ATOM 1306 O O . PRO A 1 154 ? -13.873 1.222 -2.341 1.00 93.81 154 PRO A O 1
ATOM 1309 N N . GLU A 1 155 ? -14.687 3.088 -3.263 1.00 92.31 155 GLU A N 1
ATOM 1310 C CA . GLU A 1 155 ? -14.646 3.857 -2.013 1.00 92.31 155 GLU A CA 1
ATOM 1311 C C . GLU A 1 155 ? -15.560 3.282 -0.940 1.00 92.31 155 GLU A C 1
ATOM 1313 O O . GLU A 1 155 ? -15.213 3.287 0.241 1.00 92.31 155 GLU A O 1
ATOM 1318 N N . ASP A 1 156 ? -16.743 2.820 -1.333 1.00 92.94 156 ASP A N 1
ATOM 1319 C CA . ASP A 1 156 ? -17.726 2.308 -0.389 1.00 92.94 156 ASP A CA 1
ATOM 1320 C C . ASP A 1 156 ? -17.312 0.927 0.116 1.00 92.94 156 ASP A C 1
ATOM 1322 O O . ASP A 1 156 ? -17.449 0.648 1.309 1.00 92.94 156 ASP A O 1
ATOM 1326 N N . ILE A 1 157 ? -16.659 0.129 -0.736 1.00 94.81 157 ILE A N 1
ATOM 1327 C CA . ILE A 1 157 ? -15.979 -1.101 -0.324 1.00 94.81 157 ILE A CA 1
ATOM 1328 C C . ILE A 1 157 ? -14.825 -0.805 0.637 1.00 94.81 157 ILE A C 1
ATOM 1330 O O . ILE A 1 157 ? -14.766 -1.407 1.707 1.00 94.81 157 ILE A O 1
ATOM 1334 N N . ILE A 1 158 ? -13.946 0.156 0.338 1.00 93.75 158 ILE A N 1
ATOM 1335 C CA . ILE A 1 158 ? -12.839 0.513 1.238 1.00 93.75 158 ILE A CA 1
ATOM 1336 C C . ILE A 1 158 ? -13.367 1.005 2.589 1.00 93.75 158 ILE A C 1
ATOM 1338 O O . ILE A 1 158 ? -12.848 0.595 3.631 1.00 93.75 158 ILE A O 1
ATOM 1342 N N . LYS A 1 159 ? -14.413 1.841 2.609 1.00 90.94 159 LYS A N 1
ATOM 1343 C CA . LYS A 1 159 ? -15.068 2.292 3.851 1.00 90.94 159 LYS A CA 1
ATOM 1344 C C . LYS A 1 159 ? -15.644 1.115 4.635 1.00 90.94 159 LYS A C 1
ATOM 1346 O O . LYS A 1 159 ? -15.423 1.032 5.844 1.00 90.94 159 LYS A O 1
ATOM 1351 N N . LEU A 1 160 ? -16.358 0.208 3.964 1.00 92.44 160 LEU A N 1
ATOM 1352 C CA . LEU A 1 160 ? -16.956 -0.972 4.585 1.00 92.44 160 LEU A CA 1
ATOM 1353 C C . LEU A 1 160 ? -15.889 -1.896 5.178 1.00 92.44 160 LEU A C 1
ATOM 1355 O O . LEU A 1 160 ? -15.984 -2.260 6.347 1.00 92.44 160 LEU A O 1
ATOM 1359 N N . LEU A 1 161 ? -14.854 -2.235 4.411 1.00 92.19 161 LEU A N 1
ATOM 1360 C CA . LEU A 1 161 ? -13.772 -3.098 4.882 1.00 92.19 161 LEU A CA 1
ATOM 1361 C C . LEU A 1 161 ? -12.988 -2.433 6.020 1.00 92.19 161 LEU A C 1
ATOM 1363 O O . LEU A 1 161 ? -12.686 -3.076 7.019 1.00 92.19 161 LEU A O 1
ATOM 1367 N N . THR A 1 162 ? -12.753 -1.118 5.946 1.00 91.06 162 THR A N 1
ATOM 1368 C CA . THR A 1 162 ? -12.145 -0.359 7.052 1.00 91.06 162 THR A CA 1
ATOM 1369 C C . THR A 1 162 ? -12.986 -0.452 8.327 1.00 91.06 162 THR A C 1
ATOM 1371 O O . THR A 1 162 ? -12.434 -0.592 9.420 1.00 91.06 162 THR A O 1
ATOM 1374 N N . PHE A 1 163 ? -14.315 -0.396 8.212 1.00 88.31 163 PHE A N 1
ATOM 1375 C CA . PHE A 1 163 ? -15.220 -0.577 9.346 1.00 88.31 163 PHE A CA 1
ATOM 1376 C C . PHE A 1 163 ? -15.136 -1.998 9.921 1.00 88.31 163 PHE A C 1
ATOM 1378 O O . PHE A 1 163 ? -14.972 -2.150 11.131 1.00 88.31 163 PHE A O 1
ATOM 1385 N N . VAL A 1 164 ? -15.201 -3.023 9.065 1.00 90.31 164 VAL A N 1
ATOM 1386 C CA . VAL A 1 164 ? -15.138 -4.440 9.466 1.00 90.31 164 VAL A CA 1
ATOM 1387 C C . VAL A 1 164 ? -13.818 -4.759 10.174 1.00 90.31 164 VAL A C 1
ATOM 1389 O O . VAL A 1 164 ? -13.829 -5.312 11.275 1.00 90.31 164 VAL A O 1
ATOM 1392 N N . ASP A 1 165 ? -12.690 -4.314 9.625 1.00 89.44 165 ASP A N 1
ATOM 1393 C CA . ASP A 1 165 ? -11.359 -4.550 10.200 1.00 89.44 165 ASP A CA 1
ATOM 1394 C C . ASP A 1 165 ? -11.150 -3.861 11.555 1.00 89.44 165 ASP A C 1
ATOM 1396 O O . ASP A 1 165 ? -10.241 -4.202 12.309 1.00 89.44 165 ASP A O 1
ATOM 1400 N N . ASN A 1 166 ? -11.970 -2.858 11.878 1.00 87.31 166 ASN A N 1
ATOM 1401 C CA . ASN A 1 166 ? -11.867 -2.088 13.117 1.00 87.31 166 ASN A CA 1
ATOM 1402 C C . ASN A 1 166 ? -13.087 -2.275 14.028 1.00 87.31 166 ASN A C 1
ATOM 1404 O O . ASN A 1 166 ? -13.270 -1.498 14.972 1.00 87.31 166 ASN A O 1
ATOM 1408 N N . HIS A 1 167 ? -13.897 -3.311 13.785 1.00 87.62 167 HIS A N 1
ATOM 1409 C CA . HIS A 1 167 ? -15.120 -3.568 14.543 1.00 87.62 167 HIS A CA 1
ATOM 1410 C C . HIS A 1 167 ? -14.855 -3.744 16.046 1.00 87.62 167 HIS A C 1
ATOM 1412 O O . HIS A 1 167 ? -15.621 -3.224 16.852 1.00 87.62 167 HIS A O 1
ATOM 1418 N N . ASP A 1 168 ? -13.744 -4.370 16.445 1.00 85.62 168 ASP A N 1
ATOM 1419 C CA . ASP A 1 168 ? -13.381 -4.535 17.859 1.00 85.62 168 ASP A CA 1
ATOM 1420 C C . ASP A 1 168 ? -13.162 -3.193 18.568 1.00 85.62 168 ASP A C 1
ATOM 1422 O O . ASP A 1 168 ? -13.622 -2.981 19.693 1.00 85.62 168 ASP A O 1
ATOM 1426 N N . LYS A 1 169 ? -12.488 -2.244 17.905 1.00 84.75 169 LYS A N 1
ATOM 1427 C CA . LYS A 1 169 ? -12.283 -0.890 18.448 1.00 84.75 169 LYS A CA 1
ATOM 1428 C C . LYS A 1 169 ? -13.612 -0.156 18.569 1.00 84.75 169 LYS A C 1
ATOM 1430 O O . LYS A 1 169 ? -13.863 0.499 19.579 1.00 84.75 169 LYS A O 1
ATOM 1435 N N . LEU A 1 170 ? -14.467 -0.286 17.558 1.00 85.38 170 LEU A N 1
ATOM 1436 C CA . LEU A 1 170 ? -15.805 0.297 17.561 1.00 85.38 170 LEU A CA 1
ATOM 1437 C C . LEU A 1 170 ? -16.659 -0.278 18.692 1.00 85.38 170 LEU A C 1
ATOM 1439 O O . LEU A 1 170 ? -17.281 0.482 19.430 1.00 85.38 170 LEU A O 1
ATOM 1443 N N . LEU A 1 171 ? -16.631 -1.596 18.888 1.00 87.38 171 LEU A N 1
ATOM 1444 C CA . LEU A 1 171 ? -17.346 -2.268 19.966 1.00 87.38 171 LEU A CA 1
ATOM 1445 C C . LEU A 1 171 ? -16.851 -1.794 21.338 1.00 87.38 171 LEU A C 1
ATOM 1447 O O . LEU A 1 171 ? -17.671 -1.444 22.186 1.00 87.38 171 LEU A O 1
ATOM 1451 N N . LYS A 1 172 ? -15.528 -1.695 21.539 1.00 88.06 172 LYS A N 1
ATOM 1452 C CA . LYS A 1 172 ? -14.934 -1.134 22.767 1.00 88.06 172 LYS A CA 1
ATOM 1453 C C . LYS A 1 172 ? -15.438 0.291 23.041 1.00 88.06 172 LYS A C 1
ATOM 1455 O O . LYS A 1 172 ? -15.827 0.589 24.169 1.00 88.06 172 LYS A O 1
ATOM 1460 N N . ILE A 1 173 ? -15.479 1.154 22.022 1.00 87.00 173 ILE A N 1
ATOM 1461 C CA . ILE A 1 173 ? -15.979 2.536 22.144 1.00 87.00 173 ILE A CA 1
ATOM 1462 C C . ILE A 1 173 ? -17.472 2.557 22.498 1.00 87.00 173 ILE A C 1
ATOM 1464 O O . ILE A 1 173 ? -17.874 3.287 23.405 1.00 87.00 173 ILE A O 1
ATOM 1468 N N . LEU A 1 174 ? -18.291 1.750 21.817 1.00 87.12 174 LEU A N 1
ATOM 1469 C CA . LEU A 1 174 ? -19.738 1.692 22.041 1.00 87.12 174 LEU A CA 1
ATOM 1470 C C . LEU A 1 174 ? -20.074 1.186 23.450 1.00 87.12 174 LEU A C 1
ATOM 1472 O O . LEU A 1 174 ? -20.917 1.775 24.126 1.00 87.12 174 LEU A O 1
ATOM 1476 N N . ILE A 1 175 ? -19.377 0.148 23.921 1.00 89.62 175 ILE A N 1
ATOM 1477 C CA . ILE A 1 175 ? -19.532 -0.376 25.285 1.00 89.62 175 ILE A CA 1
ATOM 1478 C C . ILE A 1 175 ? -19.116 0.678 26.316 1.00 89.62 175 ILE A C 1
ATOM 1480 O O . ILE A 1 175 ? -19.851 0.919 27.272 1.00 89.62 175 ILE A O 1
ATOM 1484 N N . HIS A 1 176 ? -17.969 1.337 26.123 1.00 87.25 176 HIS A N 1
ATOM 1485 C CA . HIS A 1 176 ? -17.500 2.385 27.032 1.00 87.25 176 HIS A CA 1
ATOM 1486 C C . HIS A 1 176 ? -18.504 3.541 27.143 1.00 87.25 176 HIS A C 1
ATOM 1488 O O . HIS A 1 176 ? -18.803 3.999 28.245 1.00 87.25 176 HIS A O 1
ATOM 1494 N N . HIS A 1 177 ? -19.075 3.974 26.015 1.00 81.62 177 HIS A N 1
ATOM 1495 C CA . HIS A 1 177 ? -20.080 5.033 25.997 1.00 81.62 177 HIS A CA 1
ATOM 1496 C C . HIS A 1 177 ? -21.374 4.620 26.711 1.00 81.62 177 HIS A C 1
ATOM 1498 O O . HIS A 1 177 ? -21.907 5.392 27.506 1.00 81.62 177 HIS A O 1
ATOM 1504 N N . TYR A 1 178 ? -21.845 3.389 26.486 1.00 82.81 178 TYR A N 1
ATOM 1505 C CA . TYR A 1 178 ? -23.024 2.846 27.164 1.00 82.81 178 TYR A CA 1
ATOM 1506 C C . TYR A 1 178 ? -22.851 2.819 28.689 1.00 82.81 178 TYR A C 1
ATOM 1508 O O . TYR A 1 178 ? -23.751 3.245 29.410 1.00 82.81 178 TYR A O 1
ATOM 1516 N N . ILE A 1 179 ? -21.682 2.392 29.179 1.00 80.06 179 ILE A N 1
ATOM 1517 C CA . ILE A 1 179 ? -21.376 2.336 30.617 1.00 80.06 179 ILE A CA 1
ATOM 1518 C C . ILE A 1 179 ? -21.371 3.734 31.254 1.00 80.06 179 ILE A C 1
ATOM 1520 O O . ILE A 1 179 ? -21.868 3.884 32.361 1.00 80.06 179 ILE A O 1
ATOM 1524 N N . ILE A 1 180 ? -20.839 4.755 30.572 1.00 80.06 180 ILE A N 1
ATOM 1525 C CA . ILE A 1 180 ? -20.809 6.140 31.088 1.00 80.06 180 ILE A CA 1
ATOM 1526 C C . ILE A 1 180 ? -22.203 6.788 31.092 1.00 80.06 180 ILE A C 1
ATOM 1528 O O . ILE A 1 180 ? -22.452 7.714 31.859 1.00 80.06 180 ILE A O 1
ATOM 1532 N N . SER A 1 181 ? -23.105 6.334 30.220 1.00 72.81 181 SER A N 1
ATOM 1533 C CA . SER A 1 181 ? -24.456 6.892 30.089 1.00 72.81 181 SER A CA 1
ATOM 1534 C C . SER A 1 181 ? -25.477 6.380 31.119 1.00 72.81 181 SER A C 1
ATOM 1536 O O . SER A 1 181 ? -26.619 6.842 31.096 1.00 72.81 181 SER A O 1
ATOM 1538 N N . GLN A 1 182 ? -25.086 5.444 31.993 1.00 61.97 182 GLN A N 1
ATOM 1539 C CA . GLN A 1 182 ? -25.887 4.951 33.124 1.00 61.97 182 GLN A CA 1
ATOM 1540 C C . GLN A 1 182 ? -25.434 5.572 34.443 1.00 61.97 182 GLN A C 1
ATOM 1542 O O . GLN A 1 182 ? -26.326 5.831 35.283 1.00 61.97 182 GLN A O 1
#

Sequence (182 aa):
MDLSLSKEINEWKFKYPFLKKIWNLFEDFSNEVTDDDNPLHVVCDVIAAYYPEKINEYQEFCKILLKNLENVSVSENKQESETEAENLEDHMDNNTRCINLNRWLYYYTKIHHVPDEFIEEVFSAMDGLVTLWGDKFKYTKCNYESYRDDYAEPEDIIKLLTFVDNHDKLLKILIHHYIISQ

Foldseek 3Di:
DDPVVVVVLVVCCVVPVLCVLLSVLLVVLVDFDPCPPPPLLVLQQVLLVVPVVCSVVSSRNLVSLLVLQCVLFWDAPPPPPVPPPPPPVNDDHSQSSLLSSLVSVQVVCVVVVDDPVSVQSSLVSSVVVVVVVPPRIHGDRRDHDDLPVPDPCSVVVSVVVSCVVCVVSVVVVVVVVVVVVD

Secondary structure (DSSP, 8-state):
--HHHHHHHHHHHHH-GGGHHHHHHHHHHHSPPS-TT-GGGHHHHHHHTT-GGGHHHHHHHHHHHHHHHHHHHEEE-----TT--S-TTT---HHHHHHHHHHHHHHHHHHH---HHHHHHHHHHHHHHHHHHGGGEEE-------HHHH-SSHHHHHHHHHHHHTHHHHHHHHHHHHHHT-

pLDDT: mean 85.06, std 14.04, range [38.91, 97.12]

Organism: Plasmodium vivax (strain Brazil I) (NCBI:txid1033975)

Mean predicted aligned error: 6.92 Å

Radius of gyration: 18.2 Å; Cα contacts (8 Å, |Δi|>4): 129; chains: 1; bounding box: 47×35×54 Å

Nearest PDB structures (foldseek):
  6oo4-assembly1_B  TM=2.064E-01  e=3.737E+00  Oryctolagus cuniculus

Solvent-accessible surface area (backbone atoms only — not comparable to full-atom values): 10700 Å² total; per-residue (Å²): 103,64,69,67,63,50,50,55,50,53,53,45,43,71,76,42,57,91,47,45,72,60,54,51,51,50,50,60,55,46,44,73,75,89,64,85,79,48,78,76,48,57,58,25,57,60,60,17,59,80,40,71,95,45,28,70,61,42,26,54,49,40,44,33,48,50,55,42,48,46,70,30,20,52,41,78,65,66,73,86,66,94,72,75,83,70,51,81,91,72,68,76,51,46,69,62,45,32,56,50,49,36,54,45,47,51,57,50,31,71,74,70,66,61,58,67,70,62,52,53,52,50,52,52,47,51,60,54,54,52,67,74,62,48,89,66,45,48,74,47,90,65,78,90,60,62,49,73,82,76,33,99,55,39,68,61,50,51,52,49,51,54,48,63,79,39,41,69,62,51,50,52,51,53,52,54,52,55,64,72,75,107